Protein AF-A0A957ZC29-F1 (afdb_monomer_lite)

Foldseek 3Di:
DDPVVVVFWPWAAFLAKWKKFKKAFPPDPDAADEEPLSCQVWQEEEEPPDPNLVCCCVVCPVVPNHPPNSYHYDPDQVVVVVCRLVVVTGMYMDIDLVRVVSVVVDRMDIRYIDYDIDGDTDTHGPPVVVVSVVRNVVSVVCVVVCVSVVCCCVPRVDHSVRGDDRDDPDPDPPDDDDDDDDDDDDDPDDDWWWAKEWDDWPDQDCVVVPRGAEDEAFDKDKTKTKMAGQTQDWFAQLKWWFWDDKDPPDPFARFDIGGHHGTHHNGGMDMDMGIGTHHNDFDKMKTKIFMAGNVRDTHYDIDMHIHGHHDDPPPDPPPDPDWDWPDDDDDPPDDIDID

Radius of gyration: 32.3 Å; chains: 1; bounding box: 53×84×107 Å

Structure (mmCIF, N/CA/C/O backbone):
data_AF-A0A957ZC29-F1
#
_entry.id   AF-A0A957ZC29-F1
#
loop_
_atom_site.group_PDB
_atom_site.id
_atom_site.type_symbol
_atom_site.label_atom_id
_atom_site.label_alt_id
_atom_site.label_comp_id
_atom_site.label_asym_id
_atom_site.label_entity_id
_atom_site.label_seq_id
_atom_site.pdbx_PDB_ins_code
_atom_site.Cartn_x
_atom_site.Cartn_y
_atom_site.Cartn_z
_atom_site.occupancy
_atom_site.B_iso_or_equiv
_atom_site.auth_seq_id
_atom_site.auth_comp_id
_atom_site.auth_asym_id
_atom_site.auth_atom_id
_atom_site.pdbx_PDB_model_num
ATOM 1 N N . MET A 1 1 ? 6.001 2.861 -8.730 1.00 58.62 1 MET A N 1
ATOM 2 C CA . MET A 1 1 ? 5.965 4.290 -9.115 1.00 58.62 1 MET A CA 1
ATOM 3 C C . MET A 1 1 ? 7.272 4.616 -9.821 1.00 58.62 1 MET A C 1
ATOM 5 O O . MET A 1 1 ? 8.307 4.187 -9.325 1.00 58.62 1 MET A O 1
ATOM 9 N N . THR A 1 2 ? 7.238 5.285 -10.977 1.00 67.00 2 THR A N 1
ATOM 10 C CA . THR A 1 2 ? 8.442 5.713 -11.720 1.00 67.00 2 THR A CA 1
ATOM 11 C C . THR A 1 2 ? 8.250 7.145 -12.234 1.00 67.00 2 THR A C 1
ATOM 13 O O . THR A 1 2 ? 7.110 7.497 -12.557 1.00 67.00 2 THR A O 1
ATOM 16 N N . PRO A 1 3 ? 9.319 7.955 -12.385 1.00 68.31 3 PRO A N 1
ATOM 17 C CA . PRO A 1 3 ? 9.196 9.342 -12.851 1.00 68.31 3 PRO A CA 1
ATOM 18 C C . PRO A 1 3 ? 8.472 9.475 -14.201 1.00 68.31 3 PRO A C 1
ATOM 20 O O . PRO A 1 3 ? 7.624 10.347 -14.380 1.00 68.31 3 PRO A O 1
ATOM 23 N N . GLY A 1 4 ? 8.739 8.560 -15.141 1.00 73.94 4 GLY A N 1
ATOM 24 C CA . GLY A 1 4 ? 8.082 8.553 -16.453 1.00 73.94 4 GLY A CA 1
ATOM 25 C C . GLY A 1 4 ? 6.570 8.298 -16.390 1.00 73.94 4 GLY A C 1
ATOM 26 O O . GLY A 1 4 ? 5.822 8.825 -17.214 1.00 73.94 4 GLY A O 1
ATOM 27 N N . ARG A 1 5 ? 6.098 7.534 -15.394 1.00 78.12 5 ARG A N 1
ATOM 28 C CA . ARG A 1 5 ? 4.663 7.302 -15.171 1.00 78.12 5 ARG A CA 1
ATOM 29 C C . ARG A 1 5 ? 4.024 8.456 -14.392 1.00 78.12 5 ARG A C 1
ATOM 31 O O . ARG A 1 5 ? 2.925 8.864 -14.743 1.00 78.12 5 ARG A O 1
ATOM 38 N N . GLU A 1 6 ? 4.719 9.049 -13.421 1.00 75.94 6 GLU A N 1
ATOM 39 C CA . GLU A 1 6 ? 4.260 10.248 -12.682 1.00 75.94 6 GLU A CA 1
ATOM 40 C C . GLU A 1 6 ? 4.057 11.468 -13.603 1.00 75.94 6 GLU A C 1
ATOM 42 O O . GLU A 1 6 ? 3.199 12.330 -13.384 1.00 75.94 6 GLU A O 1
ATOM 47 N N . ALA A 1 7 ? 4.799 11.530 -14.710 1.00 81.75 7 ALA A N 1
ATOM 48 C CA . ALA A 1 7 ? 4.570 12.530 -15.746 1.00 81.75 7 ALA A CA 1
ATOM 49 C C . ALA A 1 7 ? 3.195 12.385 -16.433 1.00 81.75 7 ALA A C 1
ATOM 51 O O . ALA A 1 7 ? 2.668 13.385 -16.924 1.00 81.75 7 ALA A O 1
ATOM 52 N N . GLN A 1 8 ? 2.578 11.200 -16.416 1.00 85.75 8 GLN A N 1
ATOM 53 C CA . GLN A 1 8 ? 1.363 10.878 -17.178 1.00 85.75 8 GLN A CA 1
ATOM 54 C C . GLN A 1 8 ? 0.119 10.655 -16.307 1.00 85.75 8 GLN A C 1
ATOM 56 O O . GLN A 1 8 ? -0.990 10.946 -16.748 1.00 85.75 8 GLN A O 1
ATOM 61 N N . VAL A 1 9 ? 0.294 10.166 -15.081 1.00 90.94 9 VAL A N 1
ATOM 62 C CA . VAL A 1 9 ? -0.779 9.838 -14.131 1.00 90.94 9 VAL A CA 1
ATOM 63 C C . VAL A 1 9 ? -0.414 10.319 -12.731 1.00 90.94 9 VAL A C 1
ATOM 65 O O . VAL A 1 9 ? 0.768 10.469 -12.421 1.00 90.94 9 VAL A O 1
ATOM 68 N N . ASP A 1 10 ? -1.420 10.510 -11.879 1.00 82.88 10 ASP A N 1
ATOM 69 C CA . ASP A 1 10 ? -1.189 10.660 -10.442 1.00 82.88 10 ASP A CA 1
ATOM 70 C C . ASP A 1 10 ? -1.267 9.276 -9.772 1.00 82.88 10 ASP A C 1
ATOM 72 O O . ASP A 1 10 ? -1.844 8.333 -10.317 1.00 82.88 10 ASP A O 1
ATOM 76 N N . PHE A 1 11 ? -0.675 9.127 -8.588 1.00 85.50 11 PHE A N 1
ATOM 77 C CA . PHE A 1 11 ? -0.653 7.857 -7.854 1.00 85.50 11 PHE A CA 1
ATOM 78 C C . PHE A 1 11 ? -1.254 8.001 -6.460 1.00 85.50 11 PHE A C 1
ATOM 80 O O . PHE A 1 11 ? -1.107 9.037 -5.815 1.00 85.50 11 PHE A O 1
ATOM 87 N N . SER A 1 12 ? -1.899 6.948 -5.970 1.00 84.00 12 SER A N 1
ATOM 88 C CA . SER A 1 12 ? -2.274 6.831 -4.563 1.00 84.00 12 SER A CA 1
ATOM 89 C C . SER A 1 12 ? -1.044 6.795 -3.645 1.00 84.00 12 SER A C 1
ATOM 91 O O . SER A 1 12 ? 0.102 6.713 -4.092 1.00 84.00 12 SER A O 1
ATOM 93 N N . GLN A 1 13 ? -1.280 6.751 -2.337 1.00 72.19 13 GLN A N 1
ATOM 94 C CA . GLN A 1 13 ? -0.281 6.302 -1.381 1.00 72.19 13 GLN A CA 1
ATOM 95 C C . GLN A 1 13 ? 0.169 4.871 -1.697 1.00 72.19 13 GLN A C 1
ATOM 97 O O . GLN A 1 13 ? -0.536 4.095 -2.354 1.00 72.19 13 GLN A O 1
ATOM 102 N N . ILE A 1 14 ? 1.356 4.531 -1.210 1.00 74.31 14 ILE A N 1
ATOM 103 C CA . ILE A 1 14 ? 1.961 3.219 -1.410 1.00 74.31 14 ILE A CA 1
ATOM 104 C C . ILE A 1 14 ? 1.239 2.218 -0.514 1.00 74.31 14 ILE A C 1
ATOM 106 O O . ILE A 1 14 ? 1.184 2.421 0.695 1.00 74.31 14 ILE A O 1
ATOM 110 N N . TYR A 1 15 ? 0.708 1.148 -1.100 1.00 73.12 15 TYR A N 1
ATOM 111 C CA . TYR A 1 15 ? 0.014 0.093 -0.350 1.00 73.12 15 TYR A CA 1
ATOM 112 C C . TYR A 1 15 ? 0.830 -1.199 -0.240 1.00 73.12 15 TYR A C 1
ATOM 114 O O . TYR A 1 15 ? 0.484 -2.078 0.542 1.00 73.12 15 TYR A O 1
ATOM 122 N N . TYR A 1 16 ? 1.899 -1.334 -1.031 1.00 75.25 16 TYR A N 1
ATOM 123 C CA . TYR A 1 16 ? 2.769 -2.505 -1.014 1.00 75.25 16 TYR A CA 1
ATOM 124 C C . TYR A 1 16 ? 4.170 -2.155 -1.525 1.00 75.25 16 TYR A C 1
ATOM 126 O O . TYR A 1 16 ? 4.340 -1.284 -2.387 1.00 75.25 16 TYR A O 1
ATOM 134 N N . VAL A 1 17 ? 5.187 -2.825 -0.987 1.00 72.81 17 VAL A N 1
ATOM 135 C CA . VAL A 1 17 ? 6.577 -2.675 -1.417 1.00 72.81 17 VAL A CA 1
ATOM 136 C C . VAL A 1 17 ? 7.131 -4.051 -1.762 1.00 72.81 17 VAL A C 1
ATOM 138 O O . VAL A 1 17 ? 7.097 -4.943 -0.924 1.00 72.81 17 VAL A O 1
ATOM 141 N N . SER A 1 18 ? 7.650 -4.195 -2.980 1.00 75.31 18 SER A N 1
ATOM 142 C CA . SER A 1 18 ? 8.354 -5.395 -3.456 1.00 75.31 18 SER A CA 1
ATOM 143 C C . SER A 1 18 ? 9.807 -5.051 -3.776 1.00 75.31 18 SER A C 1
ATOM 145 O O . SER A 1 18 ? 10.212 -3.886 -3.735 1.00 75.31 18 SER A O 1
ATOM 147 N N . GLU A 1 19 ? 10.584 -6.050 -4.160 1.00 81.06 19 GLU A N 1
ATOM 148 C CA . GLU A 1 19 ? 11.945 -5.917 -4.669 1.00 81.06 19 GLU A CA 1
ATOM 149 C C . GLU A 1 19 ? 12.109 -6.756 -5.941 1.00 81.06 19 GLU A C 1
ATOM 151 O O . GLU A 1 19 ? 11.302 -7.641 -6.235 1.00 81.06 19 GLU A O 1
ATOM 156 N N . GLY A 1 20 ? 13.130 -6.440 -6.738 1.00 86.50 20 GLY A N 1
ATOM 157 C CA . GLY A 1 20 ? 13.507 -7.248 -7.889 1.00 86.50 20 GLY A CA 1
ATOM 158 C C . GLY A 1 20 ? 14.324 -8.469 -7.508 1.00 86.50 20 GLY A C 1
ATOM 159 O O . GLY A 1 20 ? 15.033 -8.484 -6.501 1.00 86.50 20 GLY A O 1
ATOM 160 N N . ALA A 1 21 ? 14.216 -9.474 -8.363 1.00 92.00 21 ALA A N 1
ATOM 161 C CA . ALA A 1 21 ? 14.875 -10.758 -8.275 1.00 92.00 21 ALA A CA 1
ATOM 162 C C . ALA A 1 21 ? 15.462 -11.165 -9.629 1.00 92.00 21 ALA A C 1
ATOM 164 O O . ALA A 1 21 ? 14.977 -10.765 -10.692 1.00 92.00 21 ALA A O 1
ATOM 165 N N . VAL A 1 22 ? 16.513 -11.980 -9.575 1.00 96.31 22 VAL A N 1
ATOM 166 C CA . VAL A 1 22 ? 17.111 -12.630 -10.740 1.00 96.31 22 VAL A CA 1
ATOM 167 C C . VAL A 1 22 ? 17.069 -14.136 -10.556 1.00 96.31 22 VAL A C 1
ATOM 169 O O . VAL A 1 22 ? 17.548 -14.666 -9.551 1.00 96.31 22 VAL A O 1
ATOM 172 N N . LEU A 1 23 ? 16.533 -14.823 -11.558 1.00 97.94 23 LEU A N 1
ATOM 173 C CA . LEU A 1 23 ? 16.576 -16.274 -11.674 1.00 97.94 23 LEU A CA 1
ATOM 174 C C . LEU A 1 23 ? 17.675 -16.707 -12.638 1.00 97.94 23 LEU A C 1
ATOM 176 O O . LEU A 1 23 ? 17.844 -16.097 -13.690 1.00 97.94 23 LEU A O 1
ATOM 180 N N . ALA A 1 24 ? 18.333 -17.817 -12.316 1.00 98.25 24 ALA A N 1
ATOM 181 C CA . ALA A 1 24 ? 19.169 -18.582 -13.235 1.00 98.25 24 ALA A CA 1
ATOM 182 C C . ALA A 1 24 ? 18.664 -20.030 -13.335 1.00 98.25 24 ALA A C 1
ATOM 184 O O . ALA A 1 24 ? 17.914 -20.504 -12.475 1.00 98.25 24 ALA A O 1
ATOM 185 N N . ALA A 1 25 ? 19.083 -20.765 -14.367 1.00 97.94 25 ALA A N 1
ATOM 186 C CA . ALA A 1 25 ? 18.803 -22.196 -14.456 1.00 97.94 25 ALA A CA 1
ATOM 187 C C . ALA A 1 25 ? 19.397 -22.945 -13.246 1.00 97.94 25 ALA A C 1
ATOM 189 O O . ALA A 1 25 ? 20.499 -22.631 -12.778 1.00 97.94 25 ALA A O 1
ATOM 190 N N . ALA A 1 26 ? 18.671 -23.943 -12.735 1.00 95.25 26 ALA A N 1
ATOM 191 C CA . ALA A 1 26 ? 19.149 -24.755 -11.620 1.00 95.25 26 ALA A CA 1
ATOM 192 C C . ALA A 1 26 ? 20.443 -25.493 -12.008 1.00 95.25 26 ALA A C 1
ATOM 194 O O . ALA A 1 26 ? 20.517 -26.111 -13.068 1.00 95.25 26 ALA A O 1
ATOM 195 N N . GLY A 1 27 ? 21.464 -25.423 -11.148 1.00 91.19 27 GLY A N 1
ATOM 196 C CA . GLY A 1 27 ? 22.783 -26.008 -11.417 1.00 91.19 27 GLY A CA 1
ATOM 197 C C . GLY A 1 27 ? 23.676 -25.187 -12.356 1.00 91.19 27 GLY A C 1
ATOM 198 O O . GLY A 1 27 ? 24.729 -25.676 -12.758 1.00 91.19 27 GLY A O 1
ATOM 199 N N . SER A 1 28 ? 23.286 -23.957 -12.712 1.00 94.31 28 SER A N 1
ATOM 200 C CA . SER A 1 28 ? 24.185 -23.026 -13.401 1.00 94.31 28 SER A CA 1
ATOM 201 C C . SER A 1 28 ? 25.339 -22.580 -12.491 1.00 94.31 28 SER A C 1
ATOM 203 O O . SER A 1 28 ? 25.209 -22.539 -11.270 1.00 94.31 28 SER A O 1
ATOM 205 N N . ASN A 1 29 ? 26.471 -22.211 -13.098 1.00 93.12 29 ASN A N 1
ATOM 206 C CA . ASN A 1 29 ? 27.640 -21.670 -12.390 1.00 93.12 29 ASN A CA 1
ATOM 207 C C . ASN A 1 29 ? 27.580 -20.139 -12.232 1.00 93.12 29 ASN A C 1
ATOM 209 O O . ASN A 1 29 ? 28.611 -19.503 -12.010 1.00 93.12 29 ASN A O 1
ATOM 213 N N . ILE A 1 30 ? 26.403 -19.533 -12.416 1.00 93.50 30 ILE A N 1
ATOM 214 C CA . ILE A 1 30 ? 26.253 -18.082 -12.324 1.00 93.50 30 ILE A CA 1
ATOM 215 C C . ILE A 1 30 ? 26.303 -17.686 -10.848 1.00 93.50 30 ILE A C 1
ATOM 217 O O . ILE A 1 30 ? 25.544 -18.201 -10.027 1.00 93.50 30 ILE A O 1
ATOM 221 N N . GLY A 1 31 ? 27.247 -16.804 -10.519 1.00 81.81 31 GLY A N 1
ATOM 222 C CA . GLY A 1 31 ? 27.435 -16.287 -9.168 1.00 81.81 31 GLY A CA 1
ATOM 223 C C . GLY A 1 31 ? 26.297 -15.363 -8.715 1.00 81.81 31 GLY A C 1
ATOM 224 O O . GLY A 1 31 ? 25.416 -15.024 -9.506 1.00 81.81 31 GLY A O 1
ATOM 225 N N . PRO A 1 32 ? 26.315 -14.937 -7.442 1.00 87.19 32 PRO A N 1
ATOM 226 C CA . PRO A 1 32 ? 25.297 -14.044 -6.914 1.00 87.19 32 PRO A CA 1
ATOM 227 C C . PRO A 1 32 ? 25.298 -12.695 -7.648 1.00 87.19 32 PRO A C 1
ATOM 229 O O . PRO A 1 32 ? 26.350 -12.092 -7.856 1.00 87.19 32 PRO A O 1
ATOM 232 N N . ILE A 1 33 ? 24.108 -12.223 -8.004 1.00 87.88 33 ILE A N 1
ATOM 233 C CA . ILE A 1 33 ? 23.845 -10.933 -8.641 1.00 87.88 33 ILE A CA 1
ATOM 234 C C . ILE A 1 33 ? 23.462 -9.935 -7.546 1.00 87.88 33 ILE A C 1
ATOM 236 O O . ILE A 1 33 ? 22.425 -10.092 -6.896 1.00 87.88 33 ILE A O 1
ATOM 240 N N . GLY A 1 34 ? 24.305 -8.924 -7.323 1.00 78.31 34 GLY A N 1
ATOM 241 C CA . GLY A 1 34 ? 24.107 -7.913 -6.279 1.00 78.31 34 GLY A CA 1
ATOM 242 C C . GLY A 1 34 ? 23.497 -6.610 -6.799 1.00 78.31 34 GLY A C 1
ATOM 243 O O . GLY A 1 34 ? 22.844 -5.887 -6.047 1.00 78.31 34 GLY A O 1
ATOM 244 N N . ALA A 1 35 ? 23.684 -6.312 -8.083 1.00 80.00 35 ALA A N 1
ATOM 245 C CA . ALA A 1 35 ? 23.165 -5.122 -8.740 1.00 80.00 35 ALA A CA 1
ATOM 246 C C . ALA A 1 35 ? 22.666 -5.430 -10.156 1.00 80.00 35 ALA A C 1
ATOM 248 O O . ALA A 1 35 ? 23.083 -6.395 -10.793 1.00 80.00 35 ALA A O 1
ATOM 249 N N . LEU A 1 36 ? 21.800 -4.558 -10.685 1.00 79.12 36 LEU A N 1
ATOM 250 C CA . LEU A 1 36 ? 21.277 -4.707 -12.046 1.00 79.12 36 LEU A CA 1
ATOM 251 C C . LEU A 1 36 ? 22.400 -4.668 -13.098 1.00 79.12 36 LEU A C 1
ATOM 253 O O . LEU A 1 36 ? 22.302 -5.349 -14.105 1.00 79.12 36 LEU A O 1
ATOM 257 N N . SER A 1 37 ? 23.493 -3.941 -12.854 1.00 85.19 37 SER A N 1
ATOM 258 C CA . SER A 1 37 ? 24.666 -3.918 -13.739 1.00 85.19 37 SER A CA 1
ATOM 259 C C . SER A 1 37 ? 25.346 -5.277 -13.900 1.00 85.19 37 SER A C 1
ATOM 261 O O . SER A 1 37 ? 25.934 -5.537 -14.946 1.00 85.19 37 SER A O 1
ATOM 263 N N . ASP A 1 38 ? 25.255 -6.157 -12.901 1.00 88.88 38 ASP A N 1
ATOM 264 C CA . ASP A 1 38 ? 25.956 -7.447 -12.917 1.00 88.88 38 ASP A CA 1
ATOM 265 C C . ASP A 1 38 ? 25.344 -8.409 -13.949 1.00 88.88 38 ASP A C 1
ATOM 267 O O . ASP A 1 38 ? 25.983 -9.375 -14.365 1.00 88.88 38 ASP A O 1
ATOM 271 N N . VAL A 1 39 ? 24.118 -8.129 -14.413 1.00 94.06 39 VAL A N 1
ATOM 272 C CA . VAL A 1 39 ? 23.437 -8.926 -15.442 1.00 94.06 39 VAL A CA 1
ATOM 273 C C . VAL A 1 39 ? 23.916 -8.598 -16.862 1.00 94.06 39 VAL A C 1
ATOM 275 O O . VAL A 1 39 ? 23.614 -9.342 -17.790 1.00 94.06 39 VAL A O 1
ATOM 278 N N . ALA A 1 40 ? 24.678 -7.511 -17.049 1.00 93.69 40 ALA A N 1
ATOM 279 C CA . ALA A 1 40 ? 25.068 -6.987 -18.362 1.00 93.69 40 ALA A CA 1
ATOM 280 C C . ALA A 1 40 ? 25.886 -7.967 -19.222 1.00 93.69 40 ALA A C 1
ATOM 282 O O . ALA A 1 40 ? 25.855 -7.894 -20.450 1.00 93.69 40 ALA A O 1
ATOM 283 N N . ALA A 1 41 ? 26.590 -8.904 -18.581 1.00 93.31 41 ALA A N 1
ATOM 284 C CA . ALA A 1 41 ? 27.424 -9.904 -19.244 1.00 93.31 41 ALA A CA 1
ATOM 285 C C . ALA A 1 41 ? 26.652 -11.138 -19.757 1.00 93.31 41 ALA A C 1
ATOM 287 O O . ALA A 1 41 ? 27.261 -12.033 -20.342 1.00 93.31 41 ALA A O 1
ATOM 288 N N . TYR A 1 42 ? 25.341 -11.215 -19.522 1.00 97.88 42 TYR A N 1
ATOM 289 C CA . TYR A 1 42 ? 24.527 -12.409 -19.755 1.00 97.88 42 TYR A CA 1
ATOM 290 C C . TYR A 1 42 ? 23.427 -12.166 -20.790 1.00 97.88 42 TYR A C 1
ATOM 292 O O . TYR A 1 42 ? 23.068 -11.024 -21.067 1.00 97.88 42 TYR A O 1
ATOM 300 N N . ARG A 1 43 ? 22.836 -13.246 -21.321 1.00 98.44 43 ARG A N 1
ATOM 301 C CA . ARG A 1 43 ? 21.569 -13.175 -22.063 1.00 98.44 43 ARG A CA 1
ATOM 302 C C . ARG A 1 43 ? 20.427 -13.072 -21.060 1.00 98.44 43 ARG A C 1
ATOM 304 O O . ARG A 1 43 ? 20.143 -14.031 -20.340 1.00 98.44 43 ARG A O 1
ATOM 311 N N . VAL A 1 44 ? 19.789 -11.914 -20.995 1.00 98.38 44 VAL A N 1
ATOM 312 C CA . VAL A 1 44 ? 18.809 -11.577 -19.965 1.00 98.38 44 VAL A CA 1
ATOM 313 C C . VAL A 1 44 ? 17.419 -11.528 -20.568 1.00 98.38 44 VAL A C 1
ATOM 315 O O . VAL A 1 44 ? 17.162 -10.780 -21.506 1.00 98.38 44 VAL A O 1
ATOM 318 N N . ALA A 1 45 ? 16.512 -12.308 -19.997 1.00 98.44 45 ALA A N 1
ATOM 319 C CA . ALA A 1 45 ? 15.099 -12.262 -20.303 1.00 98.44 45 ALA A CA 1
ATOM 320 C C . ALA A 1 45 ? 14.331 -11.386 -19.313 1.00 98.44 45 ALA A C 1
ATOM 322 O O . ALA A 1 45 ? 14.586 -11.389 -18.106 1.00 98.44 45 ALA A O 1
ATOM 323 N N . VAL A 1 46 ? 13.339 -10.671 -19.829 1.00 97.38 46 VAL A N 1
ATOM 324 C CA . VAL A 1 46 ? 12.470 -9.800 -19.044 1.00 97.38 46 VAL A CA 1
ATOM 325 C C . VAL A 1 46 ? 11.077 -9.737 -19.666 1.00 97.38 46 VAL A C 1
ATOM 327 O O . VAL A 1 46 ? 10.917 -9.870 -20.879 1.00 97.38 46 VAL A O 1
ATOM 330 N N . GLN A 1 47 ? 10.046 -9.527 -18.848 1.00 96.00 47 GLN A N 1
ATOM 331 C CA . GLN A 1 47 ? 8.710 -9.262 -19.376 1.00 96.00 47 GLN A CA 1
ATOM 332 C C . GLN A 1 47 ? 8.661 -7.858 -19.992 1.00 96.00 47 GLN A C 1
ATOM 334 O O . GLN A 1 47 ? 9.100 -6.884 -19.372 1.00 96.00 47 GLN A O 1
ATOM 339 N N . GLN A 1 48 ? 8.121 -7.736 -21.201 1.00 91.31 48 GLN A N 1
ATOM 340 C CA . GLN A 1 48 ? 7.940 -6.446 -21.861 1.00 91.31 48 GLN A CA 1
ATOM 341 C C . GLN A 1 48 ? 6.989 -5.534 -21.072 1.00 91.31 48 GLN A C 1
ATOM 343 O O . GLN A 1 48 ? 6.157 -6.002 -20.296 1.00 91.31 48 GLN A O 1
ATOM 348 N N . SER A 1 49 ? 7.115 -4.217 -21.260 1.00 87.00 49 SER A N 1
ATOM 349 C CA . SER A 1 49 ? 6.319 -3.199 -20.545 1.00 87.00 49 SER A CA 1
ATOM 350 C C . SER A 1 49 ? 6.439 -3.240 -19.009 1.00 87.00 49 SER A C 1
ATOM 352 O O . SER A 1 49 ? 5.680 -2.576 -18.293 1.00 87.00 49 SER A O 1
ATOM 354 N N . SER A 1 50 ? 7.414 -3.984 -18.483 1.00 88.19 50 SER A N 1
ATOM 355 C CA . SER A 1 50 ? 7.799 -3.952 -17.076 1.00 88.19 50 SER A CA 1
ATOM 356 C C . SER A 1 50 ? 8.823 -2.847 -16.822 1.00 88.19 50 SER A C 1
ATOM 358 O O . SER A 1 50 ? 9.558 -2.437 -17.719 1.00 88.19 50 SER A O 1
ATOM 360 N N . ILE A 1 51 ? 8.938 -2.410 -15.565 1.00 86.56 51 ILE A N 1
ATOM 361 C CA . ILE A 1 51 ? 9.987 -1.452 -15.189 1.00 86.56 51 ILE A CA 1
ATOM 362 C C . ILE A 1 51 ? 11.395 -2.033 -15.387 1.00 86.56 51 ILE A C 1
ATOM 364 O O . ILE A 1 51 ? 12.354 -1.283 -15.516 1.00 86.56 51 ILE A O 1
ATOM 368 N N . TYR A 1 52 ? 11.533 -3.361 -15.379 1.00 91.06 52 TYR A N 1
ATOM 369 C CA . TYR A 1 52 ? 12.810 -4.031 -15.583 1.00 91.06 52 TYR A CA 1
ATOM 370 C C . TYR A 1 52 ? 13.239 -3.952 -17.043 1.00 91.06 52 TYR A C 1
ATOM 372 O O . TYR A 1 52 ? 14.416 -3.735 -17.301 1.00 91.06 52 TYR A O 1
ATOM 380 N N . ALA A 1 53 ? 12.296 -4.078 -17.984 1.00 91.81 53 ALA A N 1
ATOM 381 C CA . ALA A 1 53 ? 12.579 -3.911 -19.404 1.00 91.81 53 ALA A CA 1
ATOM 382 C C . ALA A 1 53 ? 13.060 -2.487 -19.694 1.00 91.81 53 ALA A C 1
ATOM 384 O O . ALA A 1 53 ? 14.127 -2.327 -20.280 1.00 91.81 53 ALA A O 1
ATOM 385 N N . ASP A 1 54 ? 12.336 -1.478 -19.192 1.00 89.44 54 ASP A N 1
ATOM 386 C CA . ASP A 1 54 ? 12.724 -0.069 -19.329 1.00 89.44 54 ASP A CA 1
ATOM 387 C C . ASP A 1 54 ? 14.125 0.171 -18.740 1.00 89.44 54 ASP A C 1
ATOM 389 O O . ASP A 1 54 ? 14.989 0.747 -19.391 1.00 89.44 54 ASP A O 1
ATOM 393 N N . ARG A 1 55 ? 14.403 -0.339 -17.532 1.00 88.31 55 ARG A N 1
ATOM 394 C CA . ARG A 1 55 ? 15.705 -0.138 -16.875 1.00 88.31 55 ARG A CA 1
ATOM 395 C C . ARG A 1 55 ? 16.855 -0.889 -17.535 1.00 88.31 55 ARG A C 1
ATOM 397 O O . ARG A 1 55 ? 17.928 -0.318 -17.671 1.00 88.31 55 ARG A O 1
ATOM 404 N N . LEU A 1 56 ? 16.671 -2.143 -17.948 1.00 92.81 56 LEU A N 1
ATOM 405 C CA . LEU A 1 56 ? 17.703 -2.883 -18.686 1.00 92.81 56 LEU A CA 1
ATOM 406 C C . LEU A 1 56 ? 18.009 -2.187 -20.020 1.00 92.81 56 LEU A C 1
ATOM 408 O O . LEU A 1 56 ? 19.174 -2.061 -20.398 1.00 92.81 56 LEU A O 1
ATOM 412 N N . GLN A 1 57 ? 16.976 -1.680 -20.693 1.00 93.38 57 GLN A N 1
ATOM 413 C CA . GLN A 1 57 ? 17.123 -0.929 -21.931 1.00 93.38 57 GLN A CA 1
ATOM 414 C C . GLN A 1 57 ? 17.859 0.400 -21.711 1.00 93.38 57 GLN A C 1
ATOM 416 O O . GLN A 1 57 ? 18.844 0.664 -22.398 1.00 93.38 57 GLN A O 1
ATOM 421 N N . ASP A 1 58 ? 17.417 1.221 -20.761 1.00 86.88 58 ASP A N 1
ATOM 422 C CA . ASP A 1 58 ? 17.939 2.575 -20.553 1.00 86.88 58 ASP A CA 1
ATOM 423 C C . ASP A 1 58 ? 19.299 2.582 -19.845 1.00 86.88 58 ASP A C 1
ATOM 425 O O . ASP A 1 58 ? 20.181 3.360 -20.205 1.00 86.88 58 ASP A O 1
ATOM 429 N N . GLU A 1 59 ? 19.490 1.726 -18.838 1.00 87.69 59 GLU A N 1
ATOM 430 C CA . GLU A 1 59 ? 20.691 1.740 -17.995 1.00 87.69 59 GLU A CA 1
ATOM 431 C C . GLU A 1 59 ? 21.811 0.864 -18.550 1.00 87.69 59 GLU A C 1
ATOM 433 O O . GLU A 1 59 ? 22.973 1.179 -18.291 1.00 87.69 59 GLU A O 1
ATOM 438 N N . LEU A 1 60 ? 21.500 -0.208 -19.295 1.00 92.88 60 LEU A N 1
ATOM 439 C CA . LEU A 1 60 ? 22.514 -1.149 -19.788 1.00 92.88 60 LEU A CA 1
ATOM 440 C C . LEU A 1 60 ? 22.668 -1.128 -21.308 1.00 92.88 60 LEU A C 1
ATOM 442 O O . LEU A 1 60 ? 23.789 -1.012 -21.797 1.00 92.88 60 LEU A O 1
ATOM 446 N N . VAL A 1 61 ? 21.577 -1.226 -22.069 1.00 96.12 61 VAL A N 1
ATOM 447 C CA . VAL A 1 61 ? 21.673 -1.284 -23.538 1.00 96.12 61 VAL A CA 1
ATOM 448 C C . VAL A 1 61 ? 22.002 0.089 -24.127 1.00 96.12 61 VAL A C 1
ATOM 450 O O . VAL A 1 61 ? 22.967 0.230 -24.875 1.00 96.12 61 VAL A O 1
ATOM 453 N N . ALA A 1 62 ? 21.251 1.132 -23.764 1.00 93.06 62 ALA A N 1
ATOM 454 C CA . ALA A 1 62 ? 21.434 2.483 -24.301 1.00 93.06 62 ALA A CA 1
ATOM 455 C C . ALA A 1 62 ? 22.771 3.123 -23.884 1.00 93.06 62 ALA A C 1
ATOM 457 O O . ALA A 1 62 ? 23.309 3.962 -24.608 1.00 93.06 62 ALA A O 1
ATOM 458 N N . THR A 1 63 ? 23.328 2.711 -22.743 1.00 93.00 63 THR A N 1
ATOM 459 C CA . THR A 1 63 ? 24.651 3.140 -22.259 1.00 93.00 63 THR A CA 1
ATOM 460 C C . THR A 1 63 ? 25.803 2.317 -22.844 1.00 93.00 63 THR A C 1
ATOM 462 O O . THR A 1 63 ? 26.964 2.665 -22.633 1.00 93.00 63 THR A O 1
ATOM 465 N N . GLY A 1 64 ? 25.504 1.241 -23.583 1.00 93.81 64 GLY A N 1
ATOM 466 C CA . GLY A 1 64 ? 26.491 0.347 -24.188 1.00 93.81 64 GLY A CA 1
ATOM 467 C C . GLY A 1 64 ? 27.146 -0.642 -23.218 1.00 93.81 64 GLY A C 1
ATOM 468 O O . GLY A 1 64 ? 28.143 -1.264 -23.577 1.00 93.81 64 GLY A O 1
ATOM 469 N N . LEU A 1 65 ? 26.617 -0.796 -22.000 1.00 92.75 65 LEU A N 1
ATOM 470 C CA . LEU A 1 65 ? 27.087 -1.792 -21.031 1.00 92.75 65 LEU A CA 1
ATOM 471 C C . LEU A 1 65 ? 26.621 -3.217 -21.377 1.00 92.75 65 LEU A C 1
ATOM 473 O O . LEU A 1 65 ? 27.292 -4.175 -21.005 1.00 92.75 65 LEU A O 1
ATOM 477 N N . MET A 1 66 ? 25.498 -3.357 -22.086 1.00 96.56 66 MET A N 1
ATOM 478 C CA . MET A 1 66 ? 24.946 -4.623 -22.574 1.00 96.56 66 MET A CA 1
ATOM 479 C C . MET A 1 66 ? 24.692 -4.533 -24.086 1.00 96.56 66 MET A C 1
ATOM 481 O O . MET A 1 66 ? 24.151 -3.542 -24.571 1.00 96.56 66 MET A O 1
ATOM 485 N N . ASP A 1 67 ? 25.044 -5.582 -24.834 1.00 96.69 67 ASP A N 1
ATOM 486 C CA . ASP A 1 67 ? 24.647 -5.705 -26.242 1.00 96.69 67 ASP A CA 1
ATOM 487 C C . ASP A 1 67 ? 23.119 -5.850 -26.339 1.00 96.69 67 ASP A C 1
ATOM 489 O O . ASP A 1 67 ? 22.526 -6.669 -25.636 1.00 96.69 67 ASP A O 1
ATOM 493 N N . ALA A 1 68 ? 22.469 -5.095 -27.228 1.00 95.31 68 ALA A N 1
ATOM 494 C CA . ALA A 1 68 ? 21.027 -5.202 -27.452 1.00 95.31 68 ALA A CA 1
ATOM 495 C C . ALA A 1 68 ? 20.590 -6.633 -27.826 1.00 95.31 68 ALA A C 1
ATOM 497 O O . ALA A 1 68 ? 19.481 -7.038 -27.491 1.00 95.31 68 ALA A O 1
ATOM 498 N N . ALA A 1 69 ? 21.464 -7.421 -28.466 1.00 97.06 69 ALA A N 1
ATOM 499 C CA . ALA A 1 69 ? 21.211 -8.826 -28.788 1.00 97.06 69 ALA A CA 1
ATOM 500 C C . ALA A 1 69 ? 21.133 -9.743 -27.551 1.00 97.06 69 ALA A C 1
ATOM 502 O O . ALA A 1 69 ? 20.662 -10.876 -27.659 1.00 97.06 69 ALA A O 1
ATOM 503 N N . ASN A 1 70 ? 21.585 -9.269 -26.386 1.00 97.81 70 ASN A N 1
ATOM 504 C CA . ASN A 1 70 ? 21.530 -10.000 -25.125 1.00 97.81 70 ASN A CA 1
ATOM 505 C C . ASN A 1 70 ? 20.275 -9.690 -24.297 1.00 97.81 70 ASN A C 1
ATOM 507 O O . ASN A 1 70 ? 20.053 -10.371 -23.297 1.00 97.81 70 ASN A O 1
ATOM 511 N N . LEU A 1 71 ? 19.445 -8.717 -24.692 1.00 97.81 71 LEU A N 1
ATOM 512 C CA . LEU A 1 71 ? 18.183 -8.413 -24.019 1.00 97.81 71 LEU A CA 1
ATOM 513 C C . LEU A 1 71 ? 17.007 -9.066 -24.755 1.00 97.81 71 LEU A C 1
ATOM 515 O O . LEU A 1 71 ? 16.678 -8.707 -25.883 1.00 97.81 71 LEU A O 1
ATOM 519 N N . PHE A 1 72 ? 16.342 -10.006 -24.089 1.00 98.31 72 PHE A N 1
ATOM 520 C CA . PHE A 1 72 ? 15.202 -10.747 -24.620 1.00 98.31 72 PHE A CA 1
ATOM 521 C C . PHE A 1 72 ? 13.923 -10.315 -23.906 1.00 98.31 72 PHE A C 1
ATOM 523 O O . PHE A 1 72 ? 13.794 -10.459 -22.689 1.00 98.31 72 PHE A O 1
ATOM 530 N N . THR A 1 73 ? 12.950 -9.810 -24.656 1.00 97.44 73 THR A N 1
ATOM 531 C CA . THR A 1 73 ? 11.644 -9.433 -24.113 1.00 97.44 73 THR A CA 1
ATOM 532 C C . THR A 1 73 ? 10.599 -10.502 -24.405 1.00 97.44 73 THR A C 1
ATOM 534 O O . THR A 1 73 ? 10.582 -11.111 -25.474 1.00 97.44 73 THR A O 1
ATOM 537 N N . TYR A 1 74 ? 9.719 -10.738 -23.436 1.00 97.00 74 TYR A N 1
ATOM 538 C CA . TYR A 1 74 ? 8.636 -11.715 -23.535 1.00 97.00 74 TYR A CA 1
ATOM 539 C C . TYR A 1 74 ? 7.306 -11.079 -23.135 1.00 97.00 74 TYR A C 1
ATOM 541 O O . TYR A 1 74 ? 7.272 -10.224 -22.251 1.00 97.00 74 TYR A O 1
ATOM 549 N N . ASP A 1 75 ? 6.204 -11.536 -23.733 1.00 93.25 75 ASP A N 1
ATOM 550 C CA . ASP A 1 75 ? 4.854 -11.111 -23.332 1.00 93.25 75 ASP A CA 1
ATOM 551 C C . ASP A 1 75 ? 4.530 -11.542 -21.889 1.00 93.25 75 ASP A C 1
ATOM 553 O O . ASP A 1 75 ? 3.961 -10.776 -21.113 1.00 93.25 75 ASP A O 1
ATOM 557 N N . GLU A 1 76 ? 4.957 -12.754 -21.517 1.00 90.19 76 GLU A N 1
ATOM 558 C CA . GLU A 1 76 ? 4.632 -13.418 -20.251 1.00 90.19 76 GLU A CA 1
ATOM 559 C C . GLU A 1 76 ? 5.890 -13.951 -19.556 1.00 90.19 76 GLU A C 1
ATOM 561 O O . GLU A 1 76 ? 6.771 -14.543 -20.192 1.00 90.19 76 GLU A O 1
ATOM 566 N N . ALA A 1 77 ? 5.951 -13.821 -18.227 1.00 92.69 77 ALA A N 1
ATOM 567 C CA . ALA A 1 77 ? 7.084 -14.298 -17.427 1.00 92.69 77 ALA A CA 1
ATOM 568 C C . ALA A 1 77 ? 7.300 -15.822 -17.543 1.00 92.69 77 ALA A C 1
ATOM 570 O O . ALA A 1 77 ? 8.440 -16.287 -17.575 1.00 92.69 77 ALA A O 1
ATOM 571 N N . ASP A 1 78 ? 6.224 -16.603 -17.701 1.00 94.94 78 ASP A N 1
ATOM 572 C CA . ASP A 1 78 ? 6.295 -18.057 -17.914 1.00 94.94 78 ASP A CA 1
ATOM 573 C C . ASP A 1 78 ? 7.108 -18.429 -19.165 1.00 94.94 78 ASP A C 1
ATOM 575 O O . ASP A 1 78 ? 7.786 -19.460 -19.200 1.00 94.94 78 ASP A O 1
ATOM 579 N N . HIS A 1 79 ? 7.051 -17.599 -20.212 1.00 97.62 79 HIS A N 1
ATOM 580 C CA . HIS A 1 79 ? 7.790 -17.831 -21.452 1.00 97.62 79 HIS A CA 1
ATOM 581 C C . HIS A 1 79 ? 9.283 -17.576 -21.254 1.00 97.62 79 HIS A C 1
ATOM 583 O O . HIS A 1 79 ? 10.097 -18.414 -21.645 1.00 97.62 79 HIS A O 1
ATOM 589 N N . ALA A 1 80 ? 9.627 -16.492 -20.558 1.00 98.00 80 ALA A N 1
ATOM 590 C CA . ALA A 1 80 ? 11.001 -16.184 -20.175 1.00 98.00 80 ALA A CA 1
ATOM 591 C C . ALA A 1 80 ? 11.617 -17.309 -19.321 1.00 98.00 80 ALA A C 1
ATOM 593 O O . ALA A 1 80 ? 12.714 -17.790 -19.605 1.00 98.00 80 ALA A O 1
ATOM 594 N N . VAL A 1 81 ? 10.887 -17.804 -18.315 1.00 98.12 81 VAL A N 1
ATOM 595 C CA . VAL A 1 81 ? 11.361 -18.883 -17.430 1.00 98.12 81 VAL A CA 1
ATOM 596 C C . VAL A 1 81 ? 11.491 -20.219 -18.165 1.00 98.12 81 VAL A C 1
ATOM 598 O O . VAL A 1 81 ? 12.414 -20.992 -17.897 1.00 98.12 81 VAL A O 1
ATOM 601 N N . ARG A 1 82 ? 10.605 -20.512 -19.122 1.00 97.44 82 ARG A N 1
ATOM 602 C CA . ARG A 1 82 ? 10.732 -21.700 -19.979 1.00 97.44 82 ARG A CA 1
ATOM 603 C C . ARG A 1 82 ? 12.014 -21.655 -20.812 1.00 97.44 82 ARG A C 1
ATOM 605 O O . ARG A 1 82 ? 12.694 -22.673 -20.938 1.00 97.44 82 ARG A O 1
ATOM 612 N N . ASP A 1 83 ? 12.344 -20.493 -21.360 1.00 98.31 83 ASP A N 1
ATOM 613 C CA . ASP A 1 83 ? 13.551 -20.278 -22.156 1.00 98.31 83 ASP A CA 1
ATOM 614 C C . ASP A 1 83 ? 14.822 -20.335 -21.307 1.00 98.31 83 ASP A C 1
ATOM 616 O O . ASP A 1 83 ? 15.820 -20.911 -21.747 1.00 98.31 83 ASP A O 1
ATOM 620 N N . LEU A 1 84 ? 14.751 -19.846 -20.068 1.00 98.50 84 LEU A N 1
ATOM 621 C CA . LEU A 1 84 ? 15.811 -19.985 -19.072 1.00 98.50 84 LEU A CA 1
ATOM 622 C C . LEU A 1 84 ? 16.105 -21.459 -18.772 1.00 98.50 84 LEU A C 1
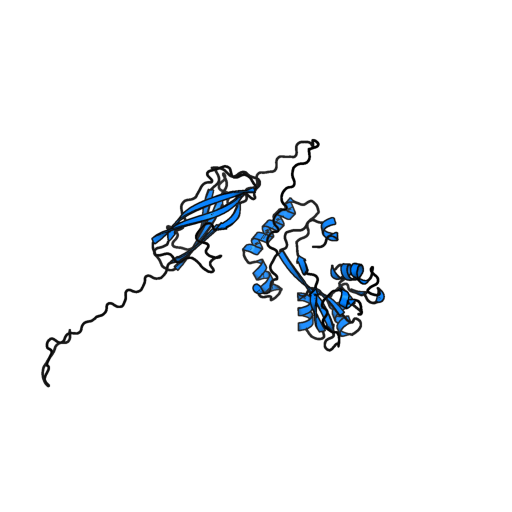ATOM 624 O O . LEU A 1 84 ? 17.249 -21.898 -18.858 1.00 98.50 84 LEU A O 1
ATOM 628 N N . LYS A 1 85 ? 15.066 -22.260 -18.499 1.00 97.56 85 LYS A N 1
ATOM 629 C CA . LYS A 1 85 ? 15.199 -23.713 -18.269 1.00 97.56 85 LYS A CA 1
ATOM 630 C C . LYS A 1 85 ? 15.787 -24.447 -19.477 1.00 97.56 85 LYS A C 1
ATOM 632 O O . LYS A 1 85 ? 16.467 -25.455 -19.313 1.00 97.56 85 LYS A O 1
ATOM 637 N N . ALA A 1 86 ? 15.524 -23.950 -20.684 1.00 97.19 86 ALA A N 1
ATOM 638 C CA . ALA A 1 86 ? 16.052 -24.503 -21.926 1.00 97.19 86 ALA A CA 1
ATOM 639 C C . ALA A 1 86 ? 17.457 -23.981 -22.295 1.00 97.19 86 ALA A C 1
ATOM 641 O O . ALA A 1 86 ? 17.986 -24.382 -23.331 1.00 97.19 86 ALA A O 1
ATOM 642 N N . GLY A 1 87 ? 18.047 -23.077 -21.503 1.00 96.81 87 GLY A N 1
ATOM 643 C CA . GLY A 1 87 ? 19.360 -22.477 -21.770 1.00 96.81 87 GLY A CA 1
ATOM 644 C C . GLY A 1 87 ? 19.391 -21.497 -22.953 1.00 96.81 87 GLY A C 1
ATOM 645 O O . GLY A 1 87 ? 20.469 -21.167 -23.461 1.00 96.81 87 GLY A O 1
ATOM 646 N N . ARG A 1 88 ? 18.222 -21.033 -23.421 1.00 97.88 88 ARG A N 1
ATOM 647 C CA . ARG A 1 88 ? 18.119 -20.010 -24.481 1.00 97.88 88 ARG A CA 1
ATOM 648 C C . ARG A 1 88 ? 18.488 -18.618 -23.975 1.00 97.88 88 ARG A C 1
ATOM 650 O O . ARG A 1 88 ? 19.041 -17.830 -24.735 1.00 97.88 88 ARG A O 1
ATOM 657 N N . VAL A 1 89 ? 18.244 -18.374 -22.694 1.00 98.56 89 VAL A N 1
ATOM 658 C CA . VAL A 1 89 ? 18.692 -17.205 -21.935 1.00 98.56 89 VAL A CA 1
ATOM 659 C C . VAL A 1 89 ? 19.377 -17.684 -20.660 1.00 98.56 89 VAL A C 1
ATOM 661 O O . VAL A 1 89 ? 19.167 -18.821 -20.234 1.00 98.56 89 VAL A O 1
ATOM 664 N N . ASP A 1 90 ? 20.211 -16.836 -20.075 1.00 98.56 90 ASP A N 1
ATOM 665 C CA . ASP A 1 90 ? 21.019 -17.165 -18.899 1.00 98.56 90 ASP A CA 1
ATOM 666 C C . ASP A 1 90 ? 20.365 -16.682 -17.602 1.00 98.56 90 ASP A C 1
ATOM 668 O O . ASP A 1 90 ? 20.509 -17.329 -16.564 1.00 98.56 90 ASP A O 1
ATOM 672 N N . LEU A 1 91 ? 19.634 -15.563 -17.669 1.00 98.50 91 LEU A N 1
ATOM 673 C CA . LEU A 1 91 ? 18.977 -14.934 -16.526 1.00 98.50 91 LEU A CA 1
ATOM 674 C C . LEU A 1 91 ? 17.558 -14.482 -16.864 1.00 98.50 91 LEU A C 1
ATOM 676 O O . LEU A 1 91 ? 17.280 -14.102 -17.999 1.00 98.50 91 LEU A O 1
ATOM 680 N N . VAL A 1 92 ? 16.675 -14.463 -15.864 1.00 98.44 92 VAL A N 1
ATOM 681 C CA . VAL A 1 92 ? 15.368 -13.785 -15.936 1.00 98.44 92 VAL A CA 1
ATOM 682 C C . VAL A 1 92 ? 15.287 -12.760 -14.811 1.00 98.44 92 VAL A C 1
ATOM 684 O O . VAL A 1 92 ? 15.493 -13.120 -13.653 1.00 98.44 92 VAL A O 1
ATOM 687 N N . VAL A 1 93 ? 14.970 -11.507 -15.142 1.00 96.38 93 VAL A N 1
ATOM 688 C CA . VAL A 1 93 ? 14.755 -10.425 -14.165 1.00 96.38 93 VAL A CA 1
ATOM 689 C C . VAL A 1 93 ? 13.256 -10.172 -14.004 1.00 96.38 93 VAL A C 1
ATOM 691 O O . VAL A 1 93 ? 12.560 -9.921 -14.988 1.00 96.38 93 VAL A O 1
ATOM 694 N N . LEU A 1 94 ? 12.758 -10.249 -12.768 1.00 94.25 94 LEU A N 1
ATOM 695 C CA . LEU A 1 94 ? 11.338 -10.091 -12.426 1.00 94.25 94 LEU A CA 1
ATOM 696 C C . LEU A 1 94 ? 11.145 -9.699 -10.947 1.00 94.25 94 LEU A C 1
ATOM 698 O O . LEU A 1 94 ? 12.119 -9.544 -10.213 1.00 94.25 94 LEU A O 1
ATOM 702 N N . ASP A 1 95 ? 9.899 -9.523 -10.502 1.00 89.69 95 ASP A N 1
ATOM 703 C CA . ASP A 1 95 ? 9.572 -9.299 -9.086 1.00 89.69 95 ASP A CA 1
ATOM 704 C C . ASP A 1 95 ? 9.897 -10.525 -8.211 1.00 89.69 95 ASP A C 1
ATOM 706 O O . ASP A 1 95 ? 9.780 -11.670 -8.654 1.00 89.69 95 ASP A O 1
ATOM 710 N N . LEU A 1 96 ? 10.258 -10.286 -6.945 1.00 88.00 96 LEU A N 1
ATOM 711 C CA . LEU A 1 96 ? 10.694 -11.326 -6.007 1.00 88.00 96 LEU A CA 1
ATOM 712 C C . LEU A 1 96 ? 9.680 -12.463 -5.823 1.00 88.00 96 LEU A C 1
ATOM 714 O O . LEU A 1 96 ? 10.039 -13.624 -5.993 1.00 88.00 96 LEU A O 1
ATOM 718 N N . LEU A 1 97 ? 8.409 -12.161 -5.549 1.00 87.19 97 LEU A N 1
ATOM 719 C CA . LEU A 1 97 ? 7.422 -13.213 -5.266 1.00 87.19 97 LEU A CA 1
ATOM 720 C C . LEU A 1 97 ? 7.141 -14.135 -6.462 1.00 87.19 97 LEU A C 1
ATOM 722 O O . LEU A 1 97 ? 7.142 -15.357 -6.289 1.00 87.19 97 LEU A O 1
ATOM 726 N N . PRO A 1 98 ? 6.946 -13.622 -7.696 1.00 90.06 98 PRO A N 1
ATOM 727 C CA . PRO A 1 98 ? 6.939 -14.484 -8.872 1.00 90.06 98 PRO A CA 1
ATOM 728 C C . PRO A 1 98 ? 8.218 -15.319 -9.011 1.00 90.06 98 PRO A C 1
ATOM 730 O O . PRO A 1 98 ? 8.130 -16.500 -9.349 1.00 90.06 98 PRO A O 1
ATOM 733 N N . ALA A 1 99 ? 9.394 -14.747 -8.730 1.00 93.31 99 ALA A N 1
ATOM 734 C CA . ALA A 1 99 ? 10.662 -15.467 -8.818 1.00 93.31 99 ALA A CA 1
ATOM 735 C C . ALA A 1 99 ? 10.731 -16.649 -7.838 1.00 93.31 99 ALA A C 1
ATOM 737 O O . ALA A 1 99 ? 11.054 -17.768 -8.242 1.00 93.31 99 ALA A O 1
ATOM 738 N N . GLU A 1 100 ? 10.365 -16.432 -6.575 1.00 90.00 100 GLU A N 1
ATOM 739 C CA . GLU A 1 100 ? 10.290 -17.476 -5.547 1.00 90.00 100 GLU A CA 1
ATOM 740 C C . GLU A 1 100 ? 9.284 -18.564 -5.925 1.00 90.00 100 GLU A C 1
ATOM 742 O O . GLU A 1 100 ? 9.572 -19.760 -5.807 1.00 90.00 100 GLU A O 1
ATOM 747 N N . LYS A 1 101 ? 8.134 -18.168 -6.483 1.00 91.00 101 LYS A N 1
ATOM 748 C CA . LYS A 1 101 ? 7.143 -19.115 -6.996 1.00 91.00 101 LYS A CA 1
ATOM 749 C C . LYS A 1 101 ? 7.738 -20.002 -8.091 1.00 91.00 101 LYS A C 1
ATOM 751 O O . LYS A 1 101 ? 7.576 -21.219 -8.022 1.00 91.00 101 LYS A O 1
ATOM 756 N N . PHE A 1 102 ? 8.475 -19.448 -9.053 1.00 95.62 102 PHE A N 1
ATOM 757 C CA . PHE A 1 102 ? 9.150 -20.248 -10.082 1.00 95.62 102 PHE A CA 1
ATOM 758 C C . PHE A 1 102 ? 10.260 -21.141 -9.526 1.00 95.62 102 PHE A C 1
ATOM 760 O O . PHE A 1 102 ? 10.385 -22.289 -9.957 1.00 95.62 102 PHE A O 1
ATOM 767 N N . ALA A 1 103 ? 11.045 -20.644 -8.569 1.00 94.12 103 ALA A N 1
ATOM 768 C CA . ALA A 1 103 ? 12.092 -21.424 -7.917 1.00 94.12 103 ALA A CA 1
ATOM 769 C C . ALA A 1 103 ? 11.505 -22.627 -7.158 1.00 94.12 103 ALA A C 1
ATOM 771 O O . ALA A 1 103 ? 12.010 -23.742 -7.293 1.00 94.12 103 ALA A O 1
ATOM 772 N N . SER A 1 104 ? 10.383 -22.443 -6.452 1.00 92.62 104 SER A N 1
ATOM 773 C CA . SER A 1 104 ? 9.697 -23.526 -5.727 1.00 92.62 104 SER A CA 1
ATOM 774 C C . SER A 1 104 ? 9.140 -24.625 -6.645 1.00 92.62 104 SER A C 1
ATOM 776 O O . SER A 1 104 ? 9.059 -25.785 -6.246 1.00 92.62 104 SER A O 1
ATOM 778 N N . GLN A 1 105 ? 8.813 -24.293 -7.899 1.00 93.44 105 GLN A N 1
ATOM 779 C CA . GLN A 1 105 ? 8.391 -25.257 -8.925 1.00 93.44 105 GLN A CA 1
ATOM 780 C C . GLN A 1 105 ? 9.562 -26.052 -9.531 1.00 93.44 105 GLN A C 1
ATOM 782 O O . GLN A 1 105 ? 9.338 -27.009 -10.276 1.00 93.44 105 GLN A O 1
ATOM 787 N N . GLY A 1 106 ? 10.807 -25.664 -9.243 1.00 93.25 106 GLY A N 1
ATOM 788 C CA . GLY A 1 106 ? 12.017 -26.339 -9.700 1.00 93.25 106 GLY A CA 1
ATOM 789 C C . GLY A 1 106 ? 12.479 -25.966 -11.115 1.00 93.25 106 GLY A C 1
ATOM 790 O O . GLY A 1 106 ? 11.772 -25.354 -11.922 1.00 93.25 106 GLY A O 1
ATOM 791 N N . GLY A 1 107 ? 13.722 -26.349 -11.425 1.00 95.25 107 GLY A N 1
ATOM 792 C CA . GLY A 1 107 ? 14.400 -26.087 -12.704 1.00 95.25 107 GLY A CA 1
ATOM 793 C C . GLY A 1 107 ? 15.071 -24.711 -12.813 1.00 95.25 107 GLY A C 1
ATOM 794 O O . GLY A 1 107 ? 15.870 -24.498 -13.721 1.00 95.25 107 GLY A O 1
ATOM 795 N N . VAL A 1 108 ? 14.800 -23.800 -11.879 1.00 97.94 108 VAL A N 1
ATOM 796 C CA . VAL A 1 108 ? 15.469 -22.498 -11.741 1.00 97.94 108 VAL A CA 1
ATOM 797 C C . VAL A 1 108 ? 15.790 -22.235 -10.274 1.00 97.94 108 VAL A C 1
ATOM 799 O O . VAL A 1 108 ? 15.186 -22.841 -9.392 1.00 97.94 108 VAL A O 1
ATOM 802 N N . THR A 1 109 ? 16.743 -21.346 -10.016 1.00 96.81 109 THR A N 1
ATOM 803 C CA . THR A 1 109 ? 17.125 -20.903 -8.672 1.00 96.81 109 THR A CA 1
ATOM 804 C C . THR A 1 109 ? 17.265 -19.389 -8.638 1.00 96.81 109 THR A C 1
ATOM 806 O O . THR A 1 109 ? 17.620 -18.769 -9.642 1.00 96.81 109 THR A O 1
ATOM 809 N N . LEU A 1 110 ? 17.008 -18.801 -7.473 1.00 95.25 110 LEU A N 1
ATOM 810 C CA . LEU A 1 110 ? 17.273 -17.393 -7.218 1.00 95.25 110 LEU A CA 1
ATOM 811 C C . LEU A 1 110 ? 18.788 -17.172 -7.122 1.00 95.25 110 LEU A C 1
ATOM 813 O O . LEU A 1 110 ? 19.466 -17.878 -6.375 1.00 95.25 110 LEU A O 1
ATOM 817 N N . VAL A 1 111 ? 19.312 -16.216 -7.888 1.00 94.62 111 VAL A N 1
ATOM 818 C CA . VAL A 1 111 ? 20.736 -15.828 -7.872 1.00 94.62 111 VAL A CA 1
ATOM 819 C C . VAL A 1 111 ? 20.948 -14.369 -7.486 1.00 94.62 111 VAL A C 1
ATOM 821 O O . VAL A 1 111 ? 22.073 -13.970 -7.225 1.00 94.62 111 VAL A O 1
ATOM 824 N N . GLY A 1 112 ? 19.890 -13.567 -7.392 1.00 87.38 112 GLY A N 1
ATOM 825 C CA . GLY A 1 112 ? 19.964 -12.200 -6.886 1.00 87.38 112 GLY A CA 1
ATOM 826 C C . GLY A 1 112 ? 18.603 -11.712 -6.423 1.00 87.38 112 GLY A C 1
ATOM 827 O O . GLY A 1 112 ? 17.583 -12.113 -6.979 1.00 87.38 112 GLY A O 1
ATOM 828 N N . GLN A 1 113 ? 18.588 -10.843 -5.419 1.00 86.44 113 GLN A N 1
ATOM 829 C CA . GLN A 1 113 ? 17.382 -10.187 -4.915 1.00 86.44 113 GLN A CA 1
ATOM 830 C C . GLN A 1 113 ? 17.728 -8.845 -4.269 1.00 86.44 113 GLN A C 1
ATOM 832 O O . GLN A 1 113 ? 18.899 -8.549 -4.032 1.00 86.44 113 GLN A O 1
ATOM 837 N N . GLY A 1 114 ? 16.716 -8.036 -3.966 1.00 69.31 114 GLY A N 1
ATOM 838 C CA . GLY A 1 114 ? 16.879 -6.805 -3.187 1.00 69.31 114 GLY A CA 1
ATOM 839 C C . GLY A 1 114 ? 17.394 -5.603 -3.971 1.00 69.31 114 GLY A C 1
ATOM 840 O O . GLY A 1 114 ? 17.523 -4.502 -3.436 1.00 69.31 114 GLY A O 1
ATOM 841 N N . PHE A 1 115 ? 17.628 -5.770 -5.271 1.00 67.00 115 PHE A N 1
ATOM 842 C CA . PHE A 1 115 ? 17.857 -4.655 -6.174 1.00 67.00 115 PHE A CA 1
ATOM 843 C C . PHE A 1 115 ? 16.498 -4.132 -6.662 1.00 67.00 115 PHE A C 1
ATOM 845 O O . PHE A 1 115 ? 15.570 -4.892 -6.927 1.00 67.00 115 PHE A O 1
ATOM 852 N N . SER A 1 116 ? 16.371 -2.815 -6.836 1.00 64.69 116 SER A N 1
ATOM 853 C CA . SER A 1 116 ? 15.165 -2.191 -7.417 1.00 64.69 116 SER A CA 1
ATOM 854 C C . SER A 1 116 ? 13.910 -2.285 -6.541 1.00 64.69 116 SER A C 1
ATOM 856 O O . SER A 1 116 ? 12.895 -2.849 -6.947 1.00 64.69 116 SER A O 1
ATOM 858 N N . ARG A 1 117 ? 13.957 -1.688 -5.346 1.00 70.56 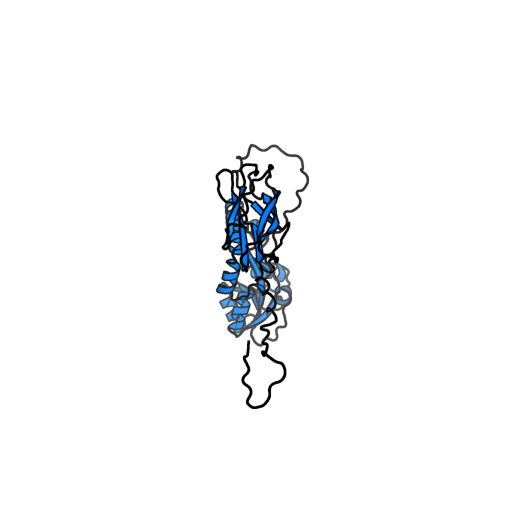117 ARG A N 1
ATOM 859 C CA . ARG A 1 117 ? 12.793 -1.596 -4.456 1.00 70.56 117 ARG A CA 1
ATOM 860 C C . ARG A 1 117 ? 11.606 -0.936 -5.166 1.00 70.56 117 ARG A C 1
ATOM 862 O O . ARG A 1 117 ? 11.655 0.234 -5.548 1.00 70.56 117 ARG A O 1
ATOM 869 N N . GLN A 1 118 ? 10.535 -1.696 -5.331 1.00 72.44 118 GLN A N 1
ATOM 870 C CA . GLN A 1 118 ? 9.332 -1.311 -6.044 1.00 72.44 118 GLN A CA 1
ATOM 871 C C . GLN A 1 118 ? 8.259 -0.819 -5.085 1.00 72.44 118 GLN A C 1
ATOM 873 O O . GLN A 1 118 ? 7.822 -1.535 -4.191 1.00 72.44 118 GLN A O 1
ATOM 878 N N . ARG A 1 119 ? 7.786 0.404 -5.310 1.00 74.38 119 ARG A N 1
ATOM 879 C CA . ARG A 1 119 ? 6.677 1.001 -4.561 1.00 74.38 119 ARG A CA 1
ATOM 880 C C . ARG A 1 119 ? 5.394 0.887 -5.378 1.00 74.38 119 ARG A C 1
ATOM 882 O O . ARG A 1 119 ? 5.276 1.552 -6.416 1.00 74.38 119 ARG A O 1
ATOM 889 N N . TYR A 1 120 ? 4.464 0.052 -4.928 1.00 80.81 120 TYR A N 1
ATOM 890 C CA . TYR A 1 120 ? 3.170 -0.155 -5.570 1.00 80.81 120 TYR A CA 1
ATOM 891 C C . TYR A 1 120 ? 2.141 0.849 -5.053 1.00 80.81 120 TYR A C 1
ATOM 893 O O . TYR A 1 120 ? 1.966 1.023 -3.848 1.00 80.81 120 TYR A O 1
ATOM 901 N N . ALA A 1 121 ? 1.466 1.504 -5.994 1.00 85.44 121 ALA A N 1
ATOM 902 C CA . ALA A 1 121 ? 0.406 2.477 -5.769 1.00 85.44 121 ALA A CA 1
ATOM 903 C C . ALA A 1 121 ? -0.626 2.362 -6.901 1.00 85.44 121 ALA A C 1
ATOM 905 O O . ALA A 1 121 ? -0.298 1.921 -8.005 1.00 85.44 121 ALA A O 1
ATOM 906 N N . VAL A 1 122 ? -1.866 2.755 -6.633 1.00 90.69 122 VAL A N 1
ATOM 907 C CA . VAL A 1 122 ? -2.950 2.798 -7.618 1.00 90.69 122 VAL A CA 1
ATOM 908 C C . VAL A 1 122 ? -2.759 4.029 -8.502 1.00 90.69 122 VAL A C 1
ATOM 910 O O . VAL A 1 122 ? -2.665 5.144 -7.995 1.00 90.69 122 VAL A O 1
ATOM 913 N N . ALA A 1 123 ? -2.689 3.836 -9.817 1.00 92.12 123 ALA A N 1
ATOM 914 C CA . ALA A 1 123 ? -2.635 4.934 -10.780 1.00 92.12 123 ALA A CA 1
AT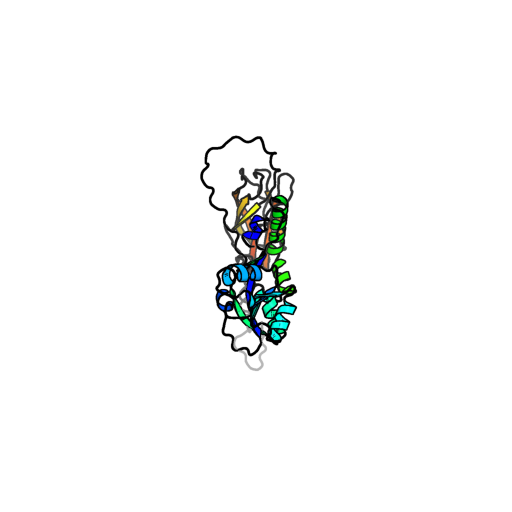OM 915 C C . ALA A 1 123 ? -4.033 5.529 -11.002 1.00 92.12 123 ALA A C 1
ATOM 917 O O . ALA A 1 123 ? -5.009 4.791 -11.143 1.00 92.12 123 ALA A O 1
ATOM 918 N N . VAL A 1 124 ? -4.122 6.854 -11.082 1.00 91.31 124 VAL A N 1
ATOM 919 C CA . VAL A 1 124 ? -5.353 7.594 -11.389 1.00 91.31 124 VAL A CA 1
ATOM 920 C C . VAL A 1 124 ? -5.095 8.630 -12.488 1.00 91.31 124 VAL A C 1
ATOM 922 O O . VAL A 1 124 ? -3.952 9.058 -12.669 1.00 91.31 124 VAL A O 1
ATOM 925 N N . PRO A 1 125 ? -6.125 9.060 -13.245 1.00 93.12 125 PRO A N 1
ATOM 926 C CA . PRO A 1 125 ? -5.950 10.095 -14.258 1.00 93.12 125 PRO A CA 1
ATOM 927 C C . PRO A 1 125 ? -5.326 11.363 -13.671 1.00 93.12 125 PRO A C 1
ATOM 929 O O . PRO A 1 125 ? -5.621 11.748 -12.540 1.00 93.12 125 PRO A O 1
ATOM 932 N N . LYS A 1 126 ? -4.472 12.025 -14.451 1.00 87.81 126 LYS A N 1
ATOM 933 C CA . LYS A 1 126 ? -3.770 13.227 -14.004 1.00 87.81 126 LYS A CA 1
ATOM 934 C C . LYS A 1 126 ? -4.748 14.350 -13.648 1.00 87.81 126 LYS A C 1
ATOM 936 O O . LYS A 1 126 ? -5.657 14.648 -14.420 1.00 87.81 126 LYS A O 1
ATOM 941 N N . GLY A 1 127 ? -4.558 14.966 -12.484 1.00 80.75 127 GLY A N 1
ATOM 942 C CA . GLY A 1 127 ? -5.443 15.991 -11.933 1.00 80.75 127 GLY A CA 1
ATOM 943 C C . GLY A 1 127 ? -6.746 15.452 -11.331 1.00 80.75 127 GLY A C 1
ATOM 944 O O . GLY A 1 127 ? -7.589 16.248 -10.921 1.00 80.75 127 GLY A O 1
ATOM 945 N N . ALA A 1 128 ? -6.942 14.129 -11.247 1.00 88.19 128 ALA A N 1
ATOM 946 C CA . ALA A 1 128 ? -8.125 13.520 -10.632 1.00 88.19 128 ALA A CA 1
ATOM 947 C C . ALA A 1 128 ? -8.026 13.495 -9.094 1.00 88.19 128 ALA A C 1
ATOM 949 O O . ALA A 1 128 ? -8.175 12.447 -8.463 1.00 88.19 128 ALA A O 1
ATOM 950 N N . THR A 1 129 ? -7.789 14.659 -8.485 1.00 75.62 129 THR A N 1
ATOM 951 C CA . THR A 1 129 ? -7.490 14.821 -7.052 1.00 75.62 129 THR A CA 1
ATOM 952 C C . THR A 1 129 ? -8.568 14.226 -6.142 1.00 75.62 129 THR A C 1
ATOM 954 O O . THR A 1 129 ? -8.242 13.612 -5.128 1.00 75.62 129 THR A O 1
ATOM 957 N N . GLU A 1 130 ? -9.848 14.348 -6.507 1.00 69.75 130 GLU A N 1
ATOM 958 C CA . GLU A 1 130 ? -10.947 13.778 -5.715 1.00 69.75 130 GLU A CA 1
ATOM 959 C C . GLU A 1 130 ? -10.895 12.244 -5.720 1.00 69.75 130 GLU A C 1
ATOM 961 O O . GLU A 1 130 ? -10.925 11.609 -4.669 1.00 69.75 130 GLU A O 1
ATOM 966 N N . LEU A 1 131 ? -10.724 11.633 -6.898 1.00 76.31 131 LEU A N 1
ATOM 967 C CA . LEU A 1 131 ? -10.621 10.178 -7.025 1.00 76.31 131 LEU A CA 1
ATOM 968 C C . LEU A 1 131 ? -9.380 9.640 -6.301 1.00 76.31 131 LEU A C 1
ATOM 970 O O . LEU A 1 131 ? -9.466 8.644 -5.584 1.00 76.31 131 LEU A O 1
ATOM 974 N N . GLN A 1 132 ? -8.243 10.322 -6.450 1.00 75.81 132 GLN A N 1
ATOM 975 C CA . GLN A 1 132 ? -7.006 10.006 -5.738 1.00 75.81 132 GLN A CA 1
ATOM 976 C C . GLN A 1 132 ? -7.219 10.022 -4.219 1.00 75.81 132 GLN A C 1
ATOM 978 O O . GLN A 1 132 ? -6.808 9.094 -3.523 1.00 75.81 132 GLN A O 1
ATOM 983 N N . THR A 1 133 ? -7.902 11.050 -3.710 1.00 64.31 133 THR A N 1
ATOM 984 C CA . THR A 1 133 ? -8.226 11.199 -2.286 1.00 64.31 133 THR A CA 1
ATOM 985 C C . THR A 1 133 ? -9.100 10.053 -1.792 1.00 64.31 133 THR A C 1
ATOM 987 O O . THR A 1 133 ? -8.763 9.421 -0.792 1.00 64.31 133 THR A O 1
ATOM 990 N N . GLN A 1 134 ? -10.176 9.721 -2.509 1.00 70.00 134 GLN A N 1
ATOM 991 C CA . GLN A 1 134 ? -11.064 8.618 -2.129 1.00 70.00 134 GLN A CA 1
ATOM 992 C C . GLN A 1 134 ? -10.339 7.264 -2.124 1.00 70.00 134 GLN A C 1
ATOM 994 O O . GLN A 1 134 ? -10.535 6.462 -1.209 1.00 70.00 134 GLN A O 1
ATOM 999 N N . ILE A 1 135 ? -9.456 7.018 -3.098 1.00 76.94 135 ILE A N 1
ATOM 1000 C CA . ILE A 1 135 ? -8.630 5.804 -3.137 1.00 76.94 135 ILE A CA 1
ATOM 1001 C C . ILE A 1 135 ? -7.663 5.766 -1.952 1.00 76.94 135 ILE A C 1
ATOM 1003 O O . ILE A 1 135 ? -7.552 4.731 -1.301 1.00 76.94 135 ILE A O 1
ATOM 1007 N N . ASN A 1 136 ? -7.010 6.880 -1.621 1.00 69.50 136 ASN A N 1
ATOM 1008 C CA . ASN A 1 136 ? -6.125 6.959 -0.457 1.00 69.50 136 ASN A CA 1
ATOM 1009 C C . ASN A 1 136 ? -6.874 6.690 0.853 1.00 69.50 136 ASN A C 1
ATOM 1011 O O . ASN A 1 136 ? -6.399 5.915 1.679 1.00 69.50 136 ASN A O 1
ATOM 1015 N N . LEU A 1 137 ? -8.071 7.257 1.021 1.00 61.97 137 LEU A N 1
ATOM 1016 C CA . LEU A 1 137 ? -8.926 6.996 2.182 1.00 61.97 137 LEU A CA 1
ATOM 1017 C C . LEU A 1 137 ? -9.323 5.517 2.274 1.00 61.97 137 LEU A C 1
ATOM 1019 O O . LEU A 1 137 ? -9.268 4.925 3.355 1.00 61.97 137 LEU A O 1
ATOM 1023 N N . ALA A 1 138 ? -9.694 4.904 1.148 1.00 74.81 138 ALA A N 1
ATOM 1024 C CA . ALA A 1 138 ? -10.026 3.486 1.092 1.00 74.81 138 ALA A CA 1
ATOM 1025 C C . ALA A 1 138 ? -8.817 2.604 1.442 1.00 74.81 138 ALA A C 1
ATOM 1027 O O . ALA A 1 138 ? -8.962 1.701 2.266 1.00 74.81 138 ALA A O 1
ATOM 1028 N N . LEU A 1 139 ? -7.637 2.898 0.880 1.00 72.56 139 LEU A N 1
ATOM 1029 C CA . LEU A 1 139 ? -6.382 2.194 1.163 1.00 72.56 139 LEU A CA 1
ATOM 1030 C C . LEU A 1 139 ? -6.012 2.280 2.647 1.00 72.56 139 LEU A C 1
ATOM 1032 O O . LEU A 1 139 ? -5.756 1.251 3.266 1.00 72.56 139 LEU A O 1
ATOM 1036 N N . SER A 1 140 ? -6.073 3.470 3.247 1.00 64.75 140 SER A N 1
ATOM 1037 C CA . SER A 1 140 ? -5.821 3.645 4.683 1.00 64.75 140 SER A CA 1
ATOM 1038 C C . SER A 1 140 ? -6.812 2.861 5.541 1.00 64.75 140 SER A C 1
ATOM 1040 O O . SER A 1 140 ? -6.421 2.222 6.514 1.00 64.75 140 SER A O 1
ATOM 1042 N N . LYS A 1 141 ? -8.097 2.839 5.164 1.00 55.44 141 LYS A N 1
ATOM 1043 C CA . LYS A 1 141 ? -9.119 2.060 5.874 1.00 55.44 141 LYS A CA 1
ATOM 1044 C C . LYS A 1 141 ? -8.817 0.560 5.843 1.00 55.44 141 LYS A C 1
ATOM 1046 O O . LYS A 1 141 ? -8.852 -0.071 6.896 1.00 55.44 141 LYS A O 1
ATOM 1051 N N . VAL A 1 142 ? -8.523 -0.013 4.671 1.00 67.00 142 VAL A N 1
ATOM 1052 C CA . VAL A 1 142 ? -8.235 -1.457 4.557 1.00 67.00 142 VAL A CA 1
ATOM 1053 C C . VAL A 1 142 ? -6.898 -1.833 5.197 1.00 67.00 142 VAL A C 1
ATOM 1055 O O . VAL A 1 142 ? -6.760 -2.930 5.732 1.00 67.00 142 VAL A O 1
ATOM 1058 N N . GLN A 1 143 ? -5.933 -0.917 5.215 1.00 60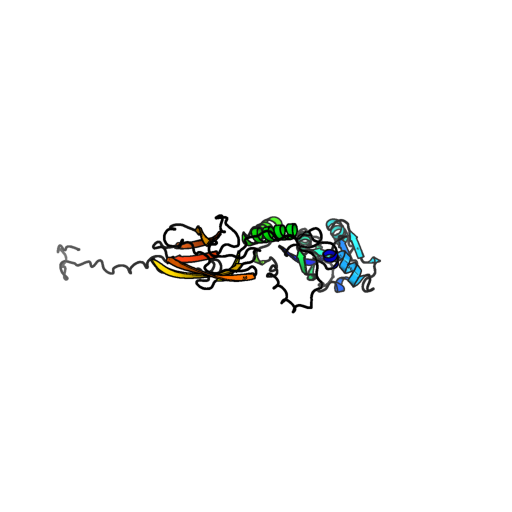.84 143 GLN A N 1
ATOM 1059 C CA . GLN A 1 143 ? -4.660 -1.103 5.903 1.00 60.84 143 GLN A CA 1
ATOM 1060 C C . GLN A 1 143 ? -4.841 -1.112 7.428 1.00 60.84 143 GLN A C 1
ATOM 1062 O O . GLN A 1 143 ? -4.435 -2.069 8.081 1.00 60.84 143 GLN A O 1
ATOM 1067 N N . ASN A 1 144 ? -5.529 -0.115 7.990 1.00 48.53 144 ASN A N 1
ATOM 1068 C CA . ASN A 1 144 ? -5.755 0.002 9.438 1.00 48.53 144 ASN A CA 1
ATOM 1069 C C . ASN A 1 144 ? -6.656 -1.107 10.001 1.00 48.53 144 ASN A C 1
ATOM 1071 O O . ASN A 1 144 ? -6.592 -1.428 11.182 1.00 48.53 144 ASN A O 1
ATOM 1075 N N . GLN A 1 145 ? -7.507 -1.705 9.164 1.00 58.62 145 GLN A N 1
ATOM 1076 C CA . GLN A 1 145 ? -8.329 -2.860 9.533 1.00 58.62 145 GLN A CA 1
ATOM 1077 C C . GLN A 1 145 ? -7.567 -4.194 9.470 1.00 58.62 145 GLN A C 1
ATOM 1079 O O . GLN A 1 145 ? -8.167 -5.238 9.716 1.00 58.62 145 GLN A O 1
ATOM 1084 N N . GLY A 1 146 ? -6.282 -4.185 9.094 1.00 56.41 146 GLY A N 1
ATOM 1085 C CA . GLY A 1 146 ? -5.494 -5.396 8.864 1.00 56.41 146 GLY A CA 1
ATOM 1086 C C . GLY A 1 146 ? -5.903 -6.167 7.606 1.00 56.41 146 GLY A C 1
ATOM 1087 O O . GLY A 1 146 ? -5.362 -7.232 7.341 1.00 56.41 146 GLY A O 1
ATOM 1088 N N . ALA A 1 147 ? -6.824 -5.645 6.789 1.00 71.88 147 ALA A N 1
ATOM 1089 C CA . ALA A 1 147 ? -7.305 -6.344 5.602 1.00 71.88 147 ALA A CA 1
ATOM 1090 C C . ALA A 1 147 ? -6.205 -6.488 4.541 1.00 71.88 147 ALA A C 1
ATOM 1092 O O . ALA A 1 147 ? -6.126 -7.531 3.909 1.00 71.88 147 ALA A O 1
ATOM 1093 N N . ILE A 1 148 ? -5.314 -5.499 4.384 1.00 69.19 148 ILE A N 1
ATOM 1094 C CA . ILE A 1 148 ? -4.131 -5.648 3.515 1.00 69.19 148 ILE A CA 1
ATOM 1095 C C . ILE A 1 148 ? -3.213 -6.765 4.022 1.00 69.19 148 ILE A C 1
ATOM 1097 O O . ILE A 1 148 ? -2.762 -7.572 3.220 1.00 69.19 148 ILE A O 1
ATOM 1101 N N . ALA A 1 149 ? -2.977 -6.852 5.335 1.00 66.25 149 ALA A N 1
ATOM 1102 C CA . ALA A 1 149 ? -2.174 -7.928 5.915 1.00 66.25 149 ALA A CA 1
ATOM 1103 C C . ALA A 1 149 ? -2.815 -9.304 5.672 1.00 66.25 149 ALA A C 1
ATOM 1105 O O . ALA A 1 149 ? -2.137 -10.208 5.199 1.00 66.25 149 ALA A O 1
ATOM 1106 N N . ASN A 1 150 ? -4.129 -9.427 5.885 1.00 72.69 150 ASN A N 1
ATOM 1107 C CA . ASN A 1 150 ? -4.871 -10.661 5.614 1.00 72.69 150 ASN A CA 1
ATOM 1108 C C . ASN A 1 150 ? -4.825 -11.044 4.129 1.00 72.69 150 ASN A C 1
ATOM 1110 O O . ASN A 1 150 ? -4.652 -12.210 3.806 1.00 72.69 150 ASN A O 1
ATOM 1114 N N . LEU A 1 151 ? -4.951 -10.072 3.217 1.00 80.00 151 LEU A N 1
ATOM 1115 C CA . LEU A 1 151 ? -4.839 -10.319 1.776 1.00 80.00 151 LEU A CA 1
ATOM 1116 C C . LEU A 1 151 ? -3.420 -10.749 1.384 1.00 80.00 151 LEU A C 1
ATOM 1118 O O . LEU A 1 151 ? -3.254 -11.588 0.505 1.00 80.00 151 LEU A O 1
ATOM 1122 N N . VAL A 1 152 ? -2.389 -10.193 2.019 1.00 75.12 152 VAL A N 1
ATOM 1123 C CA . VAL A 1 152 ? -1.002 -10.612 1.786 1.00 75.12 152 VAL A CA 1
ATOM 1124 C C . VAL A 1 152 ? -0.776 -12.040 2.289 1.00 75.12 152 VAL A C 1
ATOM 1126 O O . VAL A 1 152 ? -0.199 -12.847 1.563 1.00 75.12 152 VAL A O 1
ATOM 1129 N N . GLU A 1 153 ? -1.284 -12.387 3.469 1.00 74.06 153 GLU A N 1
ATOM 1130 C CA . GLU A 1 153 ? -1.224 -13.757 3.985 1.00 74.06 153 GLU A CA 1
ATOM 1131 C C . GLU A 1 153 ? -2.000 -14.732 3.079 1.00 74.06 153 GLU A C 1
ATOM 1133 O O . GLU A 1 153 ? -1.473 -15.769 2.686 1.00 74.06 153 GLU A O 1
ATOM 1138 N N . GLU A 1 154 ? -3.220 -14.374 2.670 1.00 82.12 154 GLU A N 1
ATOM 1139 C CA . GLU A 1 154 ? -4.102 -15.224 1.861 1.00 82.12 154 GLU A CA 1
ATOM 1140 C C . GLU A 1 154 ? -3.578 -15.442 0.433 1.00 82.12 154 GLU A C 1
ATOM 1142 O O . GLU A 1 154 ? -3.563 -16.572 -0.057 1.00 82.12 154 GLU A O 1
ATOM 1147 N N . TYR A 1 155 ? -3.155 -14.374 -0.250 1.00 80.44 155 TYR A N 1
ATOM 1148 C CA . TYR A 1 155 ? -2.828 -14.429 -1.679 1.00 80.44 155 TYR A CA 1
ATOM 1149 C C . TYR A 1 155 ? -1.334 -14.565 -1.967 1.00 80.44 155 TYR A C 1
ATOM 1151 O O . TYR A 1 155 ? -0.973 -15.051 -3.042 1.00 80.44 155 TYR A O 1
ATOM 1159 N N . LEU A 1 156 ? -0.468 -14.134 -1.046 1.00 78.56 156 LEU A N 1
ATOM 1160 C CA . LEU A 1 156 ? 0.988 -14.168 -1.222 1.00 78.56 156 LEU A CA 1
ATOM 1161 C C . LEU A 1 156 ? 1.678 -15.159 -0.276 1.00 78.56 156 LEU A C 1
ATOM 1163 O O . LEU A 1 156 ? 2.858 -15.426 -0.477 1.00 78.56 156 LEU A O 1
ATOM 1167 N N . ALA A 1 157 ? 0.958 -15.731 0.700 1.00 76.12 157 ALA A N 1
ATOM 1168 C CA . ALA A 1 157 ? 1.491 -16.675 1.688 1.00 76.12 157 ALA A CA 1
ATOM 1169 C C . ALA A 1 157 ? 2.704 -16.137 2.473 1.00 76.12 157 ALA A C 1
ATOM 1171 O O . ALA A 1 157 ? 3.564 -16.909 2.895 1.00 76.12 157 ALA A O 1
ATOM 1172 N N . LEU A 1 158 ? 2.767 -14.816 2.664 1.00 65.81 158 LEU A N 1
ATOM 1173 C CA . LEU A 1 158 ? 3.806 -14.145 3.443 1.00 65.81 158 LEU A CA 1
ATOM 1174 C C . LEU A 1 158 ? 3.324 -13.881 4.866 1.00 65.81 158 LEU A C 1
ATOM 1176 O O . LEU A 1 158 ? 2.179 -13.469 5.069 1.00 65.81 158 LEU A O 1
ATOM 1180 N N . ALA A 1 159 ? 4.214 -14.033 5.847 1.00 58.53 159 ALA A N 1
ATOM 1181 C CA . ALA A 1 159 ? 3.914 -13.600 7.207 1.00 58.53 159 ALA A CA 1
ATOM 1182 C C . ALA A 1 159 ? 3.853 -12.064 7.279 1.00 58.53 159 ALA A C 1
ATOM 1184 O O . ALA A 1 159 ? 4.612 -11.364 6.610 1.00 58.53 159 ALA A O 1
ATOM 1185 N N . THR A 1 160 ? 3.019 -11.500 8.158 1.00 52.12 160 THR A N 1
ATOM 1186 C CA . THR A 1 160 ? 2.862 -10.036 8.301 1.00 52.12 160 THR A CA 1
ATOM 1187 C C . THR A 1 160 ? 4.177 -9.308 8.617 1.00 52.12 160 THR A C 1
ATOM 1189 O O . THR A 1 160 ? 4.333 -8.137 8.282 1.00 52.12 160 THR A O 1
ATOM 1192 N N . ALA A 1 161 ? 5.139 -10.005 9.233 1.00 45.66 161 ALA A N 1
ATOM 1193 C CA . ALA A 1 161 ? 6.480 -9.500 9.538 1.00 45.66 161 ALA A CA 1
ATOM 1194 C C . ALA A 1 161 ? 7.449 -9.506 8.336 1.00 45.66 161 ALA A C 1
ATOM 1196 O O . ALA A 1 161 ? 8.474 -8.831 8.383 1.00 45.66 161 ALA A O 1
ATOM 1197 N N . GLU A 1 162 ? 7.140 -10.257 7.275 1.00 46.72 162 GLU A N 1
ATOM 1198 C CA . GLU A 1 162 ? 7.931 -10.349 6.036 1.00 46.72 162 GLU A CA 1
ATOM 1199 C C . GLU A 1 162 ? 7.513 -9.294 5.004 1.00 46.72 162 GLU A C 1
ATOM 1201 O O . GLU A 1 162 ? 8.205 -9.069 4.010 1.00 46.72 162 GLU A O 1
ATOM 1206 N N . ILE A 1 163 ? 6.404 -8.591 5.252 1.00 51.81 163 ILE A N 1
ATOM 1207 C CA . ILE A 1 163 ? 6.014 -7.427 4.464 1.00 51.81 163 ILE A CA 1
ATOM 1208 C C . ILE A 1 163 ? 7.055 -6.337 4.718 1.00 51.81 163 ILE A C 1
ATOM 1210 O O . ILE A 1 163 ? 7.181 -5.836 5.838 1.00 51.81 163 ILE A O 1
ATOM 1214 N N . LEU A 1 164 ? 7.800 -5.946 3.676 1.00 44.06 164 LEU A N 1
ATOM 1215 C CA . LEU A 1 164 ? 8.701 -4.798 3.759 1.00 44.06 164 LEU A CA 1
ATOM 1216 C C . LEU A 1 164 ? 7.927 -3.611 4.345 1.00 44.06 164 LEU A C 1
ATOM 1218 O O . LEU A 1 164 ? 6.829 -3.323 3.856 1.00 44.06 164 LEU A O 1
ATOM 1222 N N . PRO A 1 165 ? 8.469 -2.907 5.360 1.00 44.97 165 PRO A N 1
ATOM 1223 C CA . PRO A 1 165 ? 7.726 -1.868 6.051 1.00 44.97 165 PRO A CA 1
ATOM 1224 C C . PRO A 1 165 ? 7.227 -0.859 5.024 1.00 44.97 165 PRO A C 1
ATOM 1226 O O . PRO A 1 165 ? 8.014 -0.300 4.244 1.00 44.97 165 PRO A O 1
ATOM 1229 N N . MET A 1 166 ? 5.906 -0.675 5.003 1.00 43.53 166 MET A N 1
ATOM 1230 C CA . MET A 1 166 ? 5.282 0.370 4.209 1.00 43.53 166 MET A CA 1
ATOM 1231 C C . MET A 1 166 ? 5.923 1.699 4.620 1.00 43.53 166 MET A C 1
ATOM 1233 O O . MET A 1 166 ? 6.199 1.905 5.805 1.00 43.53 166 MET A O 1
ATOM 1237 N N . PRO A 1 167 ? 6.232 2.592 3.670 1.00 34.62 167 PRO A N 1
ATOM 1238 C CA . PRO A 1 167 ? 6.794 3.879 4.028 1.00 34.62 167 PRO A CA 1
ATOM 1239 C C . PRO A 1 167 ? 5.818 4.602 4.960 1.00 34.62 167 PRO A C 1
ATOM 1241 O O . PRO A 1 167 ? 4.654 4.789 4.610 1.00 34.62 167 PRO A O 1
ATOM 1244 N N . SER A 1 168 ? 6.304 5.015 6.135 1.00 34.59 168 SER A N 1
ATOM 1245 C CA . SER A 1 168 ? 5.601 5.986 6.974 1.00 34.59 168 SER A CA 1
ATOM 1246 C C . SER A 1 168 ? 5.207 7.198 6.125 1.00 34.59 168 SER A C 1
ATOM 1248 O O . SER A 1 168 ? 5.957 7.550 5.201 1.00 34.59 168 SER A O 1
ATOM 1250 N N . PRO A 1 169 ? 4.059 7.844 6.410 1.00 33.50 169 PRO A N 1
ATOM 1251 C CA . PRO A 1 169 ? 3.624 9.018 5.667 1.00 33.50 169 PRO A CA 1
ATOM 1252 C C . PRO A 1 169 ? 4.784 10.007 5.571 1.00 33.50 169 PRO A C 1
ATOM 1254 O O . PRO A 1 169 ? 5.390 10.387 6.573 1.00 33.50 169 PRO A O 1
ATOM 1257 N N . THR A 1 170 ? 5.148 10.360 4.339 1.00 30.33 170 THR A N 1
ATOM 1258 C CA . THR A 1 170 ? 6.211 11.335 4.102 1.00 30.33 170 THR A CA 1
ATOM 1259 C C . THR A 1 170 ? 5.722 12.674 4.663 1.00 30.33 170 THR A C 1
ATOM 1261 O O . THR A 1 170 ? 4.627 13.097 4.284 1.00 30.33 170 THR A O 1
ATOM 1264 N N . PRO A 1 171 ? 6.466 13.335 5.572 1.00 27.28 171 PRO A N 1
ATOM 1265 C CA . PRO A 1 171 ? 6.086 14.659 6.039 1.00 27.28 171 PRO A CA 1
ATOM 1266 C C . PRO A 1 171 ? 5.975 15.588 4.830 1.00 27.28 171 PRO A C 1
ATOM 1268 O O . PRO A 1 171 ? 6.846 15.572 3.955 1.00 27.28 171 PRO A O 1
ATOM 1271 N N . LEU A 1 172 ? 4.907 16.385 4.770 1.00 30.92 172 LEU A N 1
ATOM 1272 C CA . LEU A 1 172 ? 4.770 17.412 3.740 1.00 30.92 172 LEU A CA 1
ATOM 1273 C C . LEU A 1 172 ? 6.007 18.339 3.787 1.00 30.92 172 LEU A C 1
ATOM 1275 O O . LEU A 1 172 ? 6.455 18.672 4.890 1.00 30.92 172 LEU A O 1
ATOM 1279 N N . PRO A 1 173 ? 6.562 18.779 2.640 1.00 29.61 173 PRO A N 1
ATOM 1280 C CA . PRO A 1 173 ? 7.670 19.729 2.632 1.00 29.61 173 PRO A CA 1
ATOM 1281 C C . PRO A 1 173 ? 7.286 21.001 3.407 1.00 29.61 173 PRO A C 1
ATOM 1283 O O . PRO A 1 173 ? 6.136 21.440 3.304 1.00 29.61 173 PRO A O 1
ATOM 1286 N N . PRO A 1 174 ? 8.213 21.627 4.155 1.00 34.56 174 PRO A N 1
ATOM 1287 C CA . PRO A 1 174 ? 7.935 22.900 4.801 1.00 34.56 174 PRO A CA 1
ATOM 1288 C C . PRO A 1 174 ? 7.573 23.943 3.740 1.00 34.56 174 PRO A C 1
ATOM 1290 O O . PRO A 1 174 ? 8.263 24.094 2.729 1.00 34.56 174 PRO A O 1
ATOM 1293 N N . ALA A 1 175 ? 6.463 24.645 3.969 1.00 40.19 175 ALA A N 1
ATOM 1294 C CA . ALA A 1 175 ? 5.983 25.700 3.090 1.00 40.19 175 ALA A CA 1
ATOM 1295 C C . ALA A 1 175 ? 7.086 26.750 2.872 1.00 40.19 175 ALA A C 1
ATOM 1297 O O . ALA A 1 175 ? 7.589 27.344 3.827 1.00 40.19 175 ALA A O 1
ATOM 1298 N N . SER A 1 176 ? 7.473 26.971 1.612 1.00 33.81 176 SER A N 1
ATOM 1299 C CA . SER A 1 176 ? 8.371 28.074 1.251 1.00 33.81 176 SER A CA 1
ATOM 1300 C C . SER A 1 176 ? 7.668 29.430 1.436 1.00 33.81 176 SER A C 1
ATOM 1302 O O . SER A 1 176 ? 6.445 29.498 1.284 1.00 33.81 176 SER A O 1
ATOM 1304 N N . PRO A 1 177 ? 8.402 30.517 1.754 1.00 39.94 177 PRO A N 1
ATOM 1305 C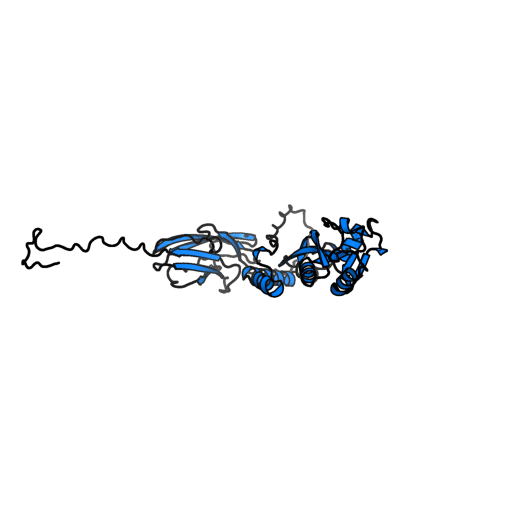 CA . PRO A 1 177 ? 7.812 31.833 1.991 1.00 39.94 177 PRO A CA 1
ATOM 1306 C C . PRO A 1 177 ? 7.122 32.388 0.734 1.00 39.94 177 PRO A C 1
ATOM 1308 O O . PRO A 1 177 ? 7.541 32.074 -0.384 1.00 39.94 177 PRO A O 1
ATOM 1311 N N . PRO A 1 178 ? 6.095 33.241 0.885 1.00 43.47 178 PRO A N 1
ATOM 1312 C CA . PRO A 1 178 ? 5.290 33.698 -0.238 1.00 43.47 178 PRO A CA 1
ATOM 1313 C C . PRO A 1 178 ? 6.083 34.672 -1.120 1.00 43.47 178 PRO A C 1
ATOM 1315 O O . PRO A 1 178 ? 6.465 35.756 -0.680 1.00 43.47 178 PRO A O 1
ATOM 1318 N N . ALA A 1 179 ? 6.292 34.303 -2.385 1.00 37.91 179 ALA A N 1
ATOM 1319 C CA . ALA A 1 179 ? 6.622 35.254 -3.442 1.00 37.91 179 ALA A CA 1
ATOM 1320 C C . ALA A 1 179 ? 5.331 35.930 -3.940 1.00 37.91 179 ALA A C 1
ATOM 1322 O O . ALA A 1 179 ? 4.279 35.296 -4.027 1.00 37.91 179 ALA A O 1
ATOM 1323 N N . ALA A 1 180 ? 5.416 37.230 -4.226 1.00 39.53 180 ALA A N 1
ATOM 1324 C CA . ALA A 1 180 ? 4.286 38.103 -4.532 1.00 39.53 180 ALA A CA 1
ATOM 1325 C C . ALA A 1 180 ? 3.398 37.600 -5.692 1.00 39.53 180 ALA A C 1
ATOM 1327 O O . ALA A 1 180 ? 3.871 37.210 -6.757 1.00 39.53 180 ALA A O 1
ATOM 1328 N N . THR A 1 181 ? 2.088 37.661 -5.457 1.00 32.44 181 THR A N 1
ATOM 1329 C CA . THR A 1 181 ? 0.969 37.278 -6.333 1.00 32.44 181 THR A CA 1
ATOM 1330 C C . THR A 1 181 ? 0.866 38.081 -7.635 1.00 32.44 181 THR A C 1
ATOM 1332 O O . THR A 1 181 ? 0.904 39.311 -7.577 1.00 32.44 181 THR A O 1
ATOM 1335 N N . PRO A 1 182 ? 0.495 37.440 -8.761 1.00 36.31 182 PRO A N 1
ATOM 1336 C CA . PRO A 1 182 ? -0.438 38.007 -9.720 1.00 36.31 182 PRO A CA 1
ATOM 1337 C C . PRO A 1 182 ? -1.873 37.534 -9.419 1.00 36.31 182 PRO A C 1
ATOM 1339 O O . PRO A 1 182 ? -2.126 36.387 -9.052 1.00 36.31 182 PRO A O 1
ATOM 1342 N N . THR A 1 183 ? -2.816 38.459 -9.550 1.00 46.00 183 THR A N 1
ATOM 1343 C CA . THR A 1 183 ? -4.253 38.294 -9.306 1.00 46.00 183 THR A CA 1
ATOM 1344 C C . THR A 1 183 ? -4.892 37.314 -10.299 1.00 46.00 183 THR A C 1
ATOM 1346 O O . THR A 1 183 ? -4.825 37.539 -11.505 1.00 46.00 183 THR A O 1
ATOM 1349 N N . VAL A 1 184 ? -5.571 36.271 -9.804 1.00 34.41 184 VAL A N 1
ATOM 1350 C CA . VAL A 1 184 ? -6.468 35.405 -10.595 1.00 34.41 184 VAL A CA 1
ATOM 1351 C C . VAL A 1 184 ? -7.838 35.313 -9.911 1.00 34.41 184 VAL A C 1
ATOM 1353 O O . VAL A 1 184 ? -7.938 35.346 -8.687 1.00 34.41 184 VAL A O 1
ATOM 1356 N N . ALA A 1 185 ? -8.870 35.270 -10.756 1.00 36.62 185 ALA A N 1
ATOM 1357 C CA . ALA A 1 185 ? -10.313 35.261 -10.505 1.00 36.62 185 ALA A CA 1
ATOM 1358 C C . ALA A 1 185 ? -10.803 34.308 -9.384 1.00 36.62 185 ALA A C 1
ATOM 1360 O O . ALA A 1 185 ? -10.136 33.317 -9.087 1.00 36.62 185 ALA A O 1
ATOM 1361 N N . PRO A 1 186 ? -11.983 34.570 -8.774 1.00 39.62 186 PRO A N 1
ATOM 1362 C CA . PRO A 1 186 ? -12.473 33.799 -7.633 1.00 39.62 186 PRO A CA 1
ATOM 1363 C C . PRO A 1 186 ? -12.774 32.345 -8.022 1.00 39.62 186 PRO A C 1
ATOM 1365 O O . PRO A 1 186 ? -13.645 32.069 -8.845 1.00 39.62 186 PRO A O 1
ATOM 1368 N N . SER A 1 187 ? -12.037 31.426 -7.399 1.00 37.62 187 SER A N 1
ATOM 1369 C CA . SER A 1 187 ? -12.261 29.980 -7.455 1.00 37.62 187 SER A CA 1
ATOM 1370 C C . SER A 1 187 ? -13.495 29.608 -6.612 1.00 37.62 187 SER A C 1
ATOM 1372 O O . SER A 1 187 ? -13.731 30.260 -5.589 1.00 37.62 187 SER A O 1
ATOM 1374 N N . PRO A 1 188 ? -14.299 28.597 -7.001 1.00 38.06 188 PRO A N 1
ATOM 1375 C CA . PRO A 1 188 ? -15.477 28.191 -6.240 1.00 38.06 188 PRO A CA 1
ATOM 1376 C C . PRO A 1 188 ? -15.067 27.736 -4.838 1.00 38.06 188 PRO A C 1
ATOM 1378 O O . PRO A 1 188 ? -14.119 26.970 -4.675 1.00 38.06 188 PRO A O 1
ATOM 1381 N N . THR A 1 189 ? -15.781 28.232 -3.829 1.00 40.56 189 THR A N 1
ATOM 1382 C CA . THR A 1 189 ? -15.564 27.918 -2.416 1.00 40.56 189 THR A CA 1
ATOM 1383 C C . THR A 1 189 ? -15.522 26.397 -2.219 1.00 40.56 189 THR A C 1
ATOM 1385 O O . THR A 1 189 ? -16.531 25.740 -2.488 1.00 40.56 189 THR A O 1
ATOM 1388 N N . PRO A 1 190 ? -14.392 25.819 -1.769 1.00 44.97 190 PRO A N 1
ATOM 1389 C CA . PRO A 1 190 ? -14.307 24.394 -1.484 1.00 44.97 190 PRO A CA 1
ATOM 1390 C C . PRO A 1 190 ? -15.372 24.001 -0.460 1.00 44.97 190 PRO A C 1
ATOM 1392 O O . PRO A 1 190 ? -15.561 24.684 0.551 1.00 44.97 190 PRO A O 1
ATOM 1395 N N . GLY A 1 191 ? -16.090 22.914 -0.741 1.00 57.09 191 GLY A N 1
ATOM 1396 C CA . GLY A 1 191 ? -17.042 22.336 0.198 1.00 57.09 191 GLY A CA 1
ATOM 1397 C C . GLY A 1 191 ? -16.352 21.977 1.515 1.00 57.09 191 GLY A C 1
ATOM 1398 O O . GLY A 1 191 ? -15.209 21.529 1.541 1.00 57.09 191 GLY A O 1
ATOM 1399 N N . CYS A 1 192 ? -17.057 22.199 2.617 1.00 67.94 192 CYS A N 1
ATOM 1400 C CA . CYS A 1 192 ? -16.578 21.902 3.958 1.00 67.94 192 CYS A CA 1
ATOM 1401 C C . CYS A 1 192 ? -16.527 20.368 4.145 1.00 67.94 192 CYS A C 1
ATOM 1403 O O . CYS A 1 192 ? -17.576 19.722 4.139 1.00 67.94 192 CYS A O 1
ATOM 1405 N N . ILE A 1 193 ? -15.328 19.791 4.288 1.00 71.75 193 ILE A N 1
ATOM 1406 C CA . ILE A 1 193 ? -15.108 18.364 4.585 1.00 71.75 193 ILE A CA 1
ATOM 1407 C C . ILE A 1 193 ? -14.601 18.225 6.022 1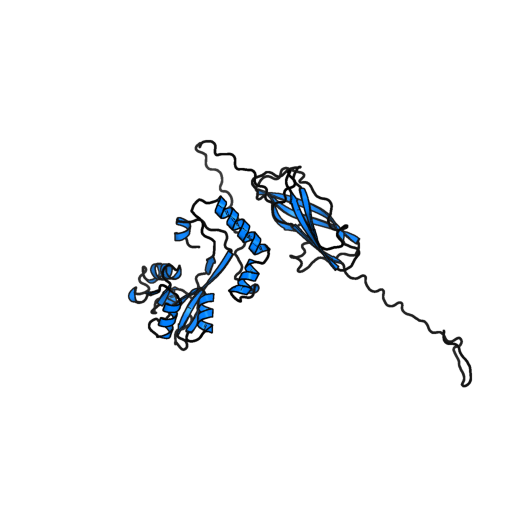.00 71.75 193 ILE A C 1
ATOM 1409 O O . ILE A 1 193 ? -13.559 18.783 6.367 1.00 71.75 193 ILE A O 1
ATOM 1413 N N . ASP A 1 194 ? -15.312 17.462 6.846 1.00 75.88 194 ASP A N 1
ATOM 1414 C CA . ASP A 1 194 ? -14.917 17.162 8.222 1.00 75.88 194 ASP A CA 1
ATOM 1415 C C . ASP A 1 194 ? -13.994 15.941 8.268 1.00 75.88 194 ASP A C 1
ATOM 1417 O O . ASP A 1 194 ? -14.365 14.859 7.817 1.00 75.88 194 ASP A O 1
ATOM 1421 N N . SER A 1 195 ? -12.790 16.092 8.821 1.00 73.06 195 SER A N 1
ATOM 1422 C CA . SER A 1 195 ? -11.863 14.977 9.033 1.00 73.06 195 SER A CA 1
ATOM 1423 C C . SER A 1 195 ? -10.959 15.255 10.226 1.00 73.06 195 SER A C 1
ATOM 1425 O O . SER A 1 195 ? -10.468 16.373 10.355 1.00 73.06 195 SER A O 1
ATOM 1427 N N . MET A 1 196 ? -10.757 14.241 11.072 1.00 84.25 196 MET A N 1
ATOM 1428 C CA . MET A 1 196 ? -9.857 14.223 12.231 1.00 84.25 196 MET A CA 1
ATOM 1429 C C . MET A 1 196 ? -8.826 13.118 12.036 1.00 84.25 196 MET A C 1
ATOM 1431 O O . MET A 1 196 ? -9.203 12.032 11.615 1.00 84.25 196 MET A O 1
ATOM 1435 N N . ALA A 1 197 ? -7.561 13.383 12.342 1.00 60.06 197 ALA A N 1
ATOM 1436 C CA . ALA A 1 197 ? -6.511 12.373 12.378 1.00 60.06 197 ALA A CA 1
ATOM 1437 C C . ALA A 1 197 ? -5.931 12.247 13.786 1.00 60.06 197 ALA A C 1
ATOM 1439 O O . ALA A 1 197 ? -5.712 13.256 14.461 1.00 60.06 197 ALA A O 1
ATOM 1440 N N . PHE A 1 198 ? -5.652 11.027 14.226 1.00 75.81 198 PHE A N 1
ATOM 1441 C CA . PHE A 1 198 ? -4.903 10.803 15.458 1.00 75.81 198 PHE A CA 1
ATOM 1442 C C . PHE A 1 198 ? -3.432 11.199 15.257 1.00 75.81 198 PHE A C 1
ATOM 1444 O O . PHE A 1 198 ? -2.844 10.907 14.218 1.00 75.81 198 PHE A O 1
ATOM 1451 N N . VAL A 1 199 ? -2.837 11.884 16.238 1.00 65.31 199 VAL A N 1
ATOM 1452 C CA . VAL A 1 199 ? -1.416 12.268 16.199 1.00 65.31 199 VAL A CA 1
ATOM 1453 C C . VAL A 1 199 ? -0.613 11.404 17.160 1.00 65.31 199 VAL A C 1
ATOM 1455 O O . VAL A 1 199 ? 0.320 10.731 16.734 1.00 65.31 199 VAL A O 1
ATOM 1458 N N . ASN A 1 200 ? -0.951 11.440 18.450 1.00 66.69 200 ASN A N 1
ATOM 1459 C CA . ASN A 1 200 ? -0.293 10.639 19.477 1.00 66.69 200 ASN A CA 1
ATOM 1460 C C . ASN A 1 200 ? -1.092 10.611 20.787 1.00 66.69 200 ASN A C 1
ATOM 1462 O O . ASN A 1 200 ? -1.900 11.502 21.078 1.00 66.69 200 ASN A O 1
ATOM 1466 N N . ASP A 1 201 ? -0.808 9.609 21.613 1.00 73.00 201 ASP A N 1
ATOM 1467 C CA . ASP A 1 201 ? -1.269 9.553 22.992 1.00 73.00 201 ASP A CA 1
ATOM 1468 C C . ASP A 1 201 ? -0.523 10.582 23.847 1.00 73.00 201 ASP A C 1
ATOM 1470 O O . ASP A 1 201 ? 0.693 10.759 23.737 1.00 73.00 201 ASP A O 1
ATOM 1474 N N . LEU A 1 202 ? -1.264 11.283 24.707 1.00 74.12 202 LEU A N 1
ATOM 1475 C CA . LEU A 1 202 ? -0.704 12.227 25.683 1.00 74.12 202 LEU A CA 1
ATOM 1476 C C . LEU A 1 202 ? -0.569 11.595 27.073 1.00 74.12 202 LEU A C 1
ATOM 1478 O O . LEU A 1 202 ? 0.237 12.041 27.886 1.00 74.12 202 LEU A O 1
ATOM 1482 N N . SER A 1 203 ? -1.361 10.563 27.355 1.00 83.44 203 SER A N 1
ATOM 1483 C CA . SER A 1 203 ? -1.285 9.753 28.572 1.00 83.44 203 SER A CA 1
ATOM 1484 C C . SER A 1 203 ? -1.803 8.344 28.295 1.00 83.44 203 SER A C 1
ATOM 1486 O O . SER A 1 203 ? -2.574 8.164 27.357 1.00 83.44 203 SER A O 1
ATOM 1488 N N . TYR A 1 204 ? -1.419 7.356 29.112 1.00 77.62 204 TYR A N 1
ATOM 1489 C CA . TYR A 1 204 ? -1.887 5.961 29.004 1.00 77.62 204 TYR A CA 1
ATOM 1490 C C . TYR A 1 204 ? -1.778 5.391 27.582 1.00 77.62 204 TYR A C 1
ATOM 1492 O O . TYR A 1 204 ? -2.770 4.914 27.031 1.00 77.62 204 TYR A O 1
ATOM 1500 N N . ASP A 1 205 ? -0.600 5.520 26.971 1.00 77.06 205 ASP A N 1
ATOM 1501 C CA . ASP A 1 205 ? -0.273 4.781 25.750 1.00 77.06 205 ASP A CA 1
ATOM 1502 C C . ASP A 1 205 ? -0.322 3.281 26.074 1.00 77.06 205 ASP A C 1
ATOM 1504 O O . ASP A 1 205 ? 0.369 2.808 26.980 1.00 77.06 205 ASP A O 1
ATOM 1508 N N . ASP A 1 206 ? -1.227 2.571 25.406 1.00 64.50 206 ASP A N 1
ATOM 1509 C CA . ASP A 1 206 ? -1.460 1.137 25.581 1.00 64.50 206 ASP A CA 1
ATOM 1510 C C . ASP A 1 206 ? -0.682 0.287 24.565 1.00 64.50 206 ASP A C 1
ATOM 1512 O O . ASP A 1 206 ? -0.841 -0.940 24.538 1.00 64.50 206 ASP A O 1
ATOM 1516 N N . TYR A 1 207 ? 0.171 0.939 23.762 1.00 65.19 207 TYR A N 1
ATOM 1517 C CA . TYR A 1 207 ? 0.957 0.357 22.681 1.00 65.19 207 TYR A CA 1
ATOM 1518 C C . TYR A 1 207 ? 0.088 -0.485 21.741 1.00 65.19 207 TYR A C 1
ATOM 1520 O O . TYR A 1 207 ? 0.423 -1.628 21.428 1.00 65.19 207 TYR A O 1
ATOM 1528 N N . ASP A 1 208 ? -1.066 0.059 21.350 1.00 65.00 208 ASP A N 1
ATOM 1529 C CA . ASP A 1 208 ? -2.084 -0.621 20.544 1.00 65.00 208 ASP A CA 1
ATOM 1530 C C . ASP A 1 208 ? -2.492 -1.975 21.148 1.00 65.00 208 ASP A C 1
ATOM 1532 O O . ASP A 1 208 ? -2.452 -3.028 20.513 1.00 65.00 208 ASP A O 1
ATOM 1536 N N . MET A 1 209 ? -2.842 -1.949 22.438 1.00 71.31 209 MET A N 1
ATOM 1537 C CA . MET A 1 209 ? -3.209 -3.122 23.247 1.00 71.31 209 MET A CA 1
ATOM 1538 C C . MET A 1 209 ? -2.102 -4.170 23.459 1.00 71.31 209 MET A C 1
ATOM 1540 O O . MET A 1 209 ? -2.374 -5.205 24.074 1.00 71.31 209 MET A O 1
ATOM 1544 N N . THR A 1 210 ? -0.864 -3.938 23.015 1.00 60.84 210 THR A N 1
ATOM 1545 C CA . THR A 1 210 ? 0.243 -4.879 23.272 1.00 60.84 210 THR A CA 1
ATOM 1546 C C . THR A 1 210 ? 0.779 -4.780 24.701 1.00 60.84 210 THR A C 1
ATOM 1548 O O . THR A 1 210 ? 1.322 -5.757 25.220 1.00 60.84 210 THR A O 1
ATOM 1551 N N . ALA A 1 211 ? 0.576 -3.640 25.371 1.00 69.50 211 ALA A N 1
ATOM 1552 C CA . ALA A 1 211 ? 0.958 -3.430 26.766 1.00 69.50 211 ALA A CA 1
ATOM 1553 C C . ALA A 1 211 ? -0.032 -2.498 27.503 1.00 69.50 211 ALA A C 1
ATOM 1555 O O . ALA A 1 211 ? 0.346 -1.405 27.931 1.00 69.50 211 ALA A O 1
ATOM 1556 N N . PRO A 1 212 ? -1.305 -2.909 27.680 1.00 82.06 212 PRO A N 1
ATOM 1557 C CA . PRO A 1 212 ? -2.313 -2.083 28.335 1.00 82.06 212 PRO A CA 1
ATOM 1558 C C . PRO A 1 212 ? -1.955 -1.845 29.815 1.00 82.06 212 PRO A C 1
ATOM 1560 O O . PRO A 1 212 ? -1.706 -2.813 30.543 1.00 82.06 212 PRO A O 1
ATOM 1563 N N . PRO A 1 213 ? -1.974 -0.587 30.296 1.00 85.94 213 PRO A N 1
ATOM 1564 C CA . PRO A 1 213 ? -1.685 -0.259 31.686 1.00 85.94 213 PRO A CA 1
ATOM 1565 C C . PRO A 1 213 ? -2.561 -1.027 32.680 1.00 85.94 213 PRO A C 1
ATOM 1567 O O . PRO A 1 213 ? -3.767 -1.188 32.473 1.00 85.94 213 PRO A O 1
ATOM 1570 N N . LEU A 1 214 ? -1.953 -1.465 33.785 1.00 88.81 214 LEU A N 1
ATOM 1571 C CA . LEU A 1 214 ? -2.660 -2.109 34.887 1.00 88.81 214 LEU A CA 1
ATOM 1572 C C . LEU A 1 214 ? -3.275 -1.048 35.805 1.00 88.81 214 LEU A C 1
ATOM 1574 O O . LEU A 1 214 ? -2.548 -0.194 36.314 1.00 88.81 214 LEU A O 1
ATOM 1578 N N . LEU A 1 215 ? -4.586 -1.114 36.027 1.00 90.06 215 LEU A N 1
ATOM 1579 C CA . LEU A 1 215 ? -5.313 -0.222 36.930 1.00 90.06 215 LEU A CA 1
ATOM 1580 C C . LEU A 1 215 ? -6.097 -1.022 37.966 1.00 90.06 215 LEU A C 1
ATOM 1582 O O . LEU A 1 215 ? -6.683 -2.057 37.655 1.00 90.06 215 LEU A O 1
ATOM 1586 N N . GLU A 1 216 ? -6.133 -0.515 39.194 1.00 90.06 216 GLU A N 1
ATOM 1587 C CA . GLU A 1 216 ? -6.903 -1.121 40.275 1.00 90.06 216 GLU A CA 1
ATOM 1588 C C . GLU A 1 216 ? -8.417 -1.014 40.009 1.00 90.06 216 GLU A C 1
ATOM 1590 O O . GLU A 1 216 ? -8.877 -0.034 39.406 1.00 90.06 216 GLU A O 1
ATOM 1595 N N . PRO A 1 217 ? -9.227 -1.979 40.482 1.00 89.88 217 PRO A N 1
ATOM 1596 C CA . PRO A 1 217 ? -10.682 -1.903 40.392 1.00 89.88 217 PRO A CA 1
ATOM 1597 C C . PRO A 1 217 ? -11.234 -0.567 40.923 1.00 89.88 217 PRO A C 1
ATOM 1599 O O . PRO A 1 217 ? -11.021 -0.211 42.082 1.00 89.88 217 PRO A O 1
ATOM 1602 N N . GLY A 1 218 ? -11.968 0.179 40.089 1.00 87.38 218 GLY A N 1
ATOM 1603 C CA . GLY A 1 218 ? -12.544 1.481 40.455 1.00 87.38 218 GLY A CA 1
ATOM 1604 C C . GLY A 1 218 ? -11.565 2.663 40.445 1.00 87.38 218 GLY A C 1
ATOM 1605 O O . GLY A 1 218 ? -11.957 3.774 40.807 1.00 87.38 218 GLY A O 1
ATOM 1606 N N . GLN A 1 219 ? -10.310 2.462 40.032 1.00 89.06 219 GLN A N 1
ATOM 1607 C CA . GLN A 1 219 ? -9.319 3.531 39.937 1.00 89.06 219 GLN A CA 1
ATOM 1608 C C . GLN A 1 219 ? -9.732 4.582 38.899 1.00 89.06 219 GLN A C 1
ATOM 1610 O O . GLN A 1 219 ? -10.048 4.257 37.754 1.00 89.06 219 GLN A O 1
ATOM 1615 N N . THR A 1 220 ? -9.683 5.858 39.278 1.00 90.00 220 THR A N 1
ATOM 1616 C CA . THR A 1 220 ? -9.879 6.969 38.342 1.00 90.00 220 THR A CA 1
ATOM 1617 C C . THR A 1 220 ? -8.586 7.278 37.588 1.00 90.00 220 THR A C 1
ATOM 1619 O O . THR A 1 220 ? -7.487 7.185 38.140 1.00 90.00 220 THR A O 1
ATOM 1622 N N . PHE A 1 221 ? -8.700 7.643 36.313 1.00 89.12 221 PHE A N 1
ATOM 1623 C CA . PHE A 1 221 ? -7.558 8.003 35.479 1.00 89.12 221 PHE A CA 1
ATOM 1624 C C . PHE A 1 221 ? -7.946 8.988 34.376 1.00 89.12 221 PHE A C 1
ATOM 1626 O O . PHE A 1 221 ? -9.098 9.034 33.951 1.00 89.12 221 PHE A O 1
ATOM 1633 N N . ARG A 1 222 ? -6.975 9.779 33.901 1.00 89.25 222 ARG A N 1
ATOM 1634 C CA . ARG A 1 222 ? -7.194 10.787 32.856 1.00 89.25 222 ARG A CA 1
ATOM 1635 C C . ARG A 1 222 ? -6.484 10.412 31.565 1.00 89.25 222 ARG A C 1
ATOM 1637 O O . ARG A 1 222 ? -5.253 10.436 31.498 1.00 89.25 222 ARG A O 1
ATOM 1644 N N . LYS A 1 223 ? -7.259 10.115 30.526 1.00 88.25 223 LYS A N 1
ATOM 1645 C CA . LYS A 1 223 ? -6.757 9.787 29.191 1.00 88.25 223 LYS A CA 1
ATOM 1646 C C . LYS A 1 223 ? -6.722 11.029 28.309 1.00 88.25 223 LYS A C 1
ATOM 1648 O O . LYS A 1 223 ? -7.708 11.759 28.261 1.00 88.25 223 LYS A O 1
ATOM 1653 N N . GLY A 1 224 ? -5.607 11.259 27.619 1.00 87.31 224 GLY A N 1
ATOM 1654 C CA . GLY A 1 224 ? -5.461 12.344 26.659 1.00 87.31 224 GLY A CA 1
ATOM 1655 C C . GLY A 1 224 ? -4.967 11.870 25.296 1.00 87.31 224 GLY A C 1
ATOM 1656 O O . GLY A 1 224 ? -4.081 11.018 25.226 1.00 87.31 224 GLY A O 1
ATOM 1657 N N . TRP A 1 225 ? -5.500 12.468 24.232 1.00 91.00 225 TRP A N 1
ATOM 1658 C CA . TRP A 1 225 ? -5.038 12.280 22.854 1.00 91.00 225 TRP A CA 1
ATOM 1659 C C . TRP A 1 225 ? -4.819 13.633 22.196 1.00 91.00 225 TRP A C 1
ATOM 1661 O O . TRP A 1 225 ? -5.647 14.535 22.347 1.00 91.00 225 TRP A O 1
ATOM 1671 N N . ARG A 1 226 ? -3.753 13.748 21.407 1.00 83.50 226 ARG A N 1
ATOM 1672 C CA . ARG A 1 226 ? -3.602 14.834 20.444 1.00 83.50 226 ARG A CA 1
ATOM 1673 C C . ARG A 1 226 ? -4.132 14.377 19.101 1.00 83.50 226 ARG A C 1
ATOM 1675 O O . ARG A 1 226 ? -3.786 13.300 18.614 1.00 83.50 226 ARG A O 1
ATOM 1682 N N . VAL A 1 227 ? -4.953 15.218 18.494 1.00 80.06 227 VAL A N 1
ATOM 1683 C CA . VAL A 1 227 ? -5.523 14.985 17.171 1.00 80.06 227 VAL A CA 1
ATOM 1684 C C . VAL A 1 227 ? -5.252 16.175 16.261 1.00 80.06 227 VAL A C 1
ATOM 1686 O O . VAL A 1 227 ? -4.979 17.278 16.729 1.00 80.06 227 VAL A O 1
ATOM 1689 N N . LEU A 1 228 ? -5.330 15.959 14.957 1.00 75.44 228 LEU A N 1
ATOM 1690 C CA . LEU A 1 228 ? -5.130 16.946 13.906 1.00 75.44 228 LEU A CA 1
ATOM 1691 C C . LEU A 1 228 ? -6.436 17.134 13.143 1.00 75.44 228 LEU A C 1
ATOM 1693 O O . LEU A 1 228 ? -7.055 16.157 12.723 1.00 75.44 228 LEU A O 1
ATOM 1697 N N . ASN A 1 229 ? -6.829 18.382 12.905 1.00 81.25 229 ASN A N 1
ATOM 1698 C CA . ASN A 1 229 ? -7.836 18.670 11.898 1.00 81.25 229 ASN A CA 1
ATOM 1699 C C . ASN A 1 229 ? -7.211 18.539 10.512 1.00 81.25 229 ASN A C 1
ATOM 1701 O O . ASN A 1 229 ? -6.527 19.444 10.051 1.00 81.25 229 ASN A O 1
ATOM 1705 N N . ASN A 1 230 ? -7.425 17.405 9.852 1.00 67.44 230 ASN A N 1
ATOM 1706 C CA . ASN A 1 230 ? -6.993 17.176 8.474 1.00 67.44 230 ASN A CA 1
ATOM 1707 C C . ASN A 1 230 ? -8.147 17.334 7.467 1.00 67.44 230 ASN A C 1
ATOM 1709 O O . ASN A 1 230 ? -8.032 16.889 6.328 1.00 67.44 230 ASN A O 1
ATOM 1713 N N . GLY A 1 231 ? -9.262 17.938 7.890 1.00 67.38 231 GLY A N 1
ATOM 1714 C CA . GLY A 1 231 ? -10.384 18.302 7.032 1.00 67.38 231 GLY A CA 1
ATOM 1715 C C . GLY A 1 231 ? -10.215 19.677 6.381 1.00 67.38 231 GLY A C 1
ATOM 1716 O O . GLY A 1 231 ? -9.190 20.334 6.515 1.00 67.38 231 GLY A O 1
ATOM 1717 N N . ALA A 1 232 ? -11.256 20.128 5.686 1.00 71.19 232 ALA A N 1
ATOM 1718 C CA . ALA A 1 232 ? -11.370 21.469 5.106 1.00 71.19 232 ALA A CA 1
ATOM 1719 C C . ALA A 1 232 ? -12.251 22.414 5.951 1.00 71.19 232 ALA A C 1
ATOM 1721 O O . ALA A 1 232 ? -12.279 23.620 5.711 1.00 71.19 232 ALA A O 1
ATOM 1722 N N . CYS A 1 233 ? -12.965 21.878 6.946 1.00 78.56 233 CYS A N 1
ATOM 1723 C CA . CYS A 1 233 ? -13.775 22.642 7.890 1.00 78.56 233 CYS A CA 1
ATOM 1724 C C . CYS A 1 233 ? -12.983 23.038 9.129 1.00 78.56 233 CYS A C 1
ATOM 1726 O O . CYS A 1 233 ? -12.341 22.196 9.748 1.00 78.56 233 CYS A O 1
ATOM 1728 N N . THR A 1 234 ? -13.122 24.281 9.579 1.00 85.38 234 THR A N 1
ATOM 1729 C CA . THR A 1 234 ? -12.723 24.646 10.942 1.00 85.38 234 THR A CA 1
ATOM 1730 C C . THR A 1 234 ? -13.678 23.989 11.935 1.00 85.38 234 THR A C 1
ATOM 1732 O O . THR A 1 234 ? -14.885 24.247 11.897 1.00 85.38 234 THR A O 1
ATOM 1735 N N . TRP A 1 235 ? -13.151 23.164 12.840 1.00 91.19 235 TRP A N 1
ATOM 1736 C CA . TRP A 1 235 ? -13.940 22.668 13.965 1.00 91.19 235 TRP A CA 1
ATOM 1737 C C . TRP A 1 235 ? -14.175 23.789 14.968 1.00 91.19 235 TRP A C 1
ATOM 1739 O O . TRP A 1 235 ? -13.336 24.670 15.126 1.00 91.19 235 TRP A O 1
ATOM 1749 N N . GLY A 1 236 ? -15.286 23.731 15.688 1.00 89.12 236 GLY A N 1
ATOM 1750 C CA . GLY A 1 236 ? -15.614 24.675 16.755 1.00 89.12 236 GLY A CA 1
ATOM 1751 C C . GLY A 1 236 ? -16.576 24.052 17.760 1.00 89.12 236 GLY A C 1
ATOM 1752 O O . GLY A 1 236 ? -16.766 22.839 17.761 1.00 89.12 236 GLY A O 1
ATOM 1753 N N . GLY A 1 237 ? -17.251 24.876 18.563 1.00 89.69 237 GLY A N 1
ATOM 1754 C CA . GLY A 1 237 ? -18.121 24.443 19.674 1.00 89.69 237 GLY A CA 1
ATOM 1755 C C . GLY A 1 237 ? -19.311 23.534 19.335 1.00 89.69 237 GLY A C 1
ATOM 1756 O O . GLY A 1 237 ? -20.047 23.147 20.233 1.00 89.69 237 GLY A O 1
ATOM 1757 N N . ALA A 1 238 ? -19.524 23.201 18.063 1.00 87.56 238 ALA A N 1
ATOM 1758 C CA . ALA A 1 238 ? -20.546 22.258 17.611 1.00 87.56 238 ALA A CA 1
ATOM 1759 C C . ALA A 1 238 ? -19.979 20.872 17.240 1.00 87.56 238 ALA A C 1
ATOM 1761 O O . ALA A 1 238 ? -20.724 20.026 16.755 1.00 87.56 238 ALA A O 1
ATOM 1762 N N . TYR A 1 239 ? -18.675 20.655 17.427 1.00 90.75 239 TYR A N 1
ATOM 1763 C CA . TYR A 1 239 ? -17.993 19.392 17.162 1.00 90.75 239 TYR A CA 1
ATOM 1764 C C . TYR A 1 239 ? -17.664 18.681 18.465 1.00 90.75 239 TYR A C 1
ATOM 1766 O O . TYR A 1 239 ? -17.174 19.303 19.412 1.00 90.75 239 TYR A O 1
ATOM 1774 N N . THR A 1 240 ? -17.890 17.374 18.505 1.00 92.56 240 THR A N 1
ATOM 1775 C CA . THR A 1 240 ? -17.802 16.601 19.742 1.00 92.56 240 THR A CA 1
ATOM 1776 C C . THR A 1 240 ? -17.113 15.266 19.500 1.00 92.56 240 THR A C 1
ATOM 1778 O O . THR A 1 240 ? -17.479 14.532 18.587 1.00 92.56 240 THR A O 1
ATOM 1781 N N . LEU A 1 241 ? -16.149 14.921 20.353 1.00 90.25 241 LEU A N 1
ATOM 1782 C CA . LEU A 1 241 ? -15.590 13.578 20.436 1.00 90.25 241 LEU A CA 1
ATOM 1783 C C . LEU A 1 241 ? -16.439 12.769 21.424 1.00 90.25 241 LEU A C 1
ATOM 1785 O O . LEU A 1 241 ? -16.521 13.104 22.609 1.00 90.25 241 LEU A O 1
ATOM 1789 N N . SER A 1 242 ? -17.114 11.734 20.931 1.00 84.94 242 SER A N 1
ATOM 1790 C CA . SER A 1 242 ? -18.066 10.937 21.708 1.00 84.94 242 SER A CA 1
ATOM 1791 C C . SER A 1 242 ? -17.786 9.444 21.577 1.00 84.94 242 SER A C 1
ATOM 1793 O O . SER A 1 242 ? -17.034 9.000 20.707 1.00 84.94 242 SER A O 1
ATOM 1795 N N . TYR A 1 243 ? -18.352 8.670 22.502 1.00 80.56 243 TYR A N 1
ATOM 1796 C CA . TYR A 1 243 ? -18.219 7.218 22.529 1.00 80.56 243 TYR A CA 1
ATOM 1797 C C . TYR A 1 243 ? -18.684 6.597 21.205 1.00 80.56 243 TYR A C 1
ATOM 1799 O O . TYR A 1 243 ? -19.768 6.909 20.713 1.00 80.56 243 TYR A O 1
ATOM 1807 N N . ALA A 1 244 ? -17.878 5.682 20.670 1.00 75.00 244 ALA A N 1
ATOM 1808 C CA . ALA A 1 244 ? -18.191 4.919 19.469 1.00 75.00 244 ALA A CA 1
ATOM 1809 C C . ALA A 1 244 ? -18.412 3.432 19.778 1.00 75.00 244 ALA A C 1
ATOM 1811 O O . ALA A 1 244 ? -19.390 2.845 19.316 1.00 75.00 244 ALA A O 1
ATOM 1812 N N . GLN A 1 245 ? -17.501 2.806 20.531 1.00 72.31 245 GLN A N 1
ATOM 1813 C CA . GLN A 1 245 ? -17.537 1.366 20.808 1.00 72.31 245 GLN A CA 1
ATOM 1814 C C . GLN A 1 245 ? -16.684 1.007 22.033 1.00 72.31 245 GLN A C 1
ATOM 1816 O O . GLN A 1 245 ? -15.744 1.715 22.371 1.00 72.31 245 GLN A O 1
ATOM 1821 N N . GLY A 1 246 ? -16.967 -0.118 22.689 1.00 69.44 246 GLY A N 1
ATOM 1822 C CA . GLY A 1 246 ? -16.108 -0.693 23.726 1.00 69.44 246 GLY A CA 1
ATOM 1823 C C . GLY A 1 246 ? -16.646 -2.023 24.245 1.00 69.44 246 GLY A C 1
ATOM 1824 O O . GLY A 1 246 ? -17.793 -2.375 23.959 1.00 69.44 246 GLY A O 1
ATOM 1825 N N . ASN A 1 247 ? -15.832 -2.770 24.990 1.00 66.19 247 ASN A N 1
ATOM 1826 C CA . ASN A 1 247 ? -16.269 -4.016 25.626 1.00 66.19 247 ASN A CA 1
ATOM 1827 C C . ASN A 1 247 ? -16.947 -3.769 26.989 1.00 66.19 247 ASN A C 1
ATOM 1829 O O . ASN A 1 247 ? -16.683 -2.791 27.683 1.00 66.19 247 ASN A O 1
ATOM 1833 N N . ALA A 1 248 ? -17.886 -4.650 27.348 1.00 57.69 248 ALA A N 1
ATOM 1834 C CA . ALA A 1 248 ? -18.661 -4.563 28.587 1.00 57.69 248 ALA A CA 1
ATOM 1835 C C . ALA A 1 248 ? -17.858 -5.024 29.826 1.00 57.69 248 ALA A C 1
ATOM 1837 O O . ALA A 1 248 ? -17.007 -5.902 29.675 1.00 57.69 248 ALA A O 1
ATOM 1838 N N . PRO A 1 249 ? -18.167 -4.533 31.051 1.00 54.03 249 PRO A N 1
ATOM 1839 C CA . PRO A 1 249 ? -19.227 -3.582 31.392 1.00 54.03 249 PRO A CA 1
ATOM 1840 C C . PRO A 1 249 ? -18.809 -2.113 31.195 1.00 54.03 249 PRO A C 1
ATOM 1842 O O . PRO A 1 249 ? -17.829 -1.620 31.739 1.00 54.03 249 PRO A O 1
ATOM 1845 N N . TRP A 1 250 ? -19.628 -1.424 30.407 1.00 54.75 250 TRP A N 1
ATOM 1846 C CA . TRP A 1 250 ? -19.417 -0.119 29.770 1.00 54.75 250 TRP A CA 1
ATOM 1847 C C . TRP A 1 250 ? -19.687 1.156 30.607 1.00 54.75 250 TRP A C 1
ATOM 1849 O O . TRP A 1 250 ? -19.094 2.175 30.251 1.00 54.75 250 TRP A O 1
ATOM 1859 N N . PRO A 1 251 ? -20.511 1.189 31.686 1.00 54.62 251 PRO A N 1
ATOM 1860 C CA . PRO A 1 251 ? -20.929 2.472 32.275 1.00 54.62 251 PRO A CA 1
ATOM 1861 C C . PRO A 1 251 ? -19.801 3.333 32.869 1.00 54.62 251 PRO A C 1
ATOM 1863 O O . PRO A 1 251 ? -19.977 4.538 33.006 1.00 54.62 251 PRO A O 1
ATOM 1866 N N . ALA A 1 252 ? -18.662 2.737 33.241 1.00 55.62 252 ALA A N 1
ATOM 1867 C CA . ALA A 1 252 ? -17.581 3.427 33.955 1.00 55.62 252 ALA A CA 1
ATOM 1868 C C . ALA A 1 252 ? -16.487 4.015 33.037 1.00 55.62 252 ALA A C 1
ATOM 1870 O O . ALA A 1 252 ? -15.825 4.984 33.409 1.00 55.62 252 ALA A O 1
ATOM 1871 N N . MET A 1 253 ? -16.315 3.464 31.827 1.00 61.88 253 MET A N 1
ATOM 1872 C CA . MET A 1 253 ? -15.217 3.829 30.919 1.00 61.88 253 MET A CA 1
ATOM 1873 C C . MET A 1 253 ? -15.642 4.614 29.673 1.00 61.88 253 MET A C 1
ATOM 1875 O O . MET A 1 253 ? -14.774 5.058 28.929 1.00 61.88 253 MET A O 1
ATOM 1879 N N . SER A 1 254 ? -16.938 4.806 29.404 1.00 61.53 254 SER A N 1
ATOM 1880 C CA . SER A 1 254 ? -17.370 5.556 28.212 1.00 61.53 254 SER A CA 1
ATOM 1881 C C . SER A 1 254 ? -17.036 7.052 28.282 1.00 61.53 254 SER A C 1
ATOM 1883 O O . SER A 1 254 ? -16.949 7.707 27.242 1.00 61.53 254 SER A O 1
ATOM 1885 N N . GLY A 1 255 ? -16.855 7.589 29.496 1.00 60.94 255 GLY A N 1
ATOM 1886 C CA . GLY A 1 255 ? -16.700 9.024 29.736 1.00 60.94 255 GLY A CA 1
ATOM 1887 C C . GLY A 1 255 ? -17.918 9.837 29.276 1.00 60.94 255 GLY A C 1
ATOM 1888 O O . GLY A 1 255 ? -18.850 9.320 28.654 1.00 60.94 255 GLY A O 1
ATOM 1889 N N . GLN A 1 256 ? -17.936 11.132 29.595 1.00 72.69 256 GLN A N 1
ATOM 1890 C CA . GLN A 1 256 ? -18.851 12.071 28.939 1.00 72.69 256 GLN A CA 1
ATOM 1891 C C . GLN A 1 256 ? -18.297 12.463 27.567 1.00 72.69 256 GLN A C 1
ATOM 1893 O O . GLN A 1 256 ? -17.092 12.420 27.354 1.00 72.69 256 GLN A O 1
ATOM 1898 N N . SER A 1 257 ? -19.164 12.858 26.634 1.00 84.06 257 SER A N 1
ATOM 1899 C CA . SER A 1 257 ? -18.708 13.395 25.346 1.00 84.06 257 SER A CA 1
ATOM 1900 C C . SER A 1 257 ? -18.036 14.756 25.544 1.00 84.06 257 SER A C 1
ATOM 1902 O O . SER A 1 257 ? -18.531 15.572 26.321 1.00 84.06 257 SER A O 1
ATOM 1904 N N . VAL A 1 258 ? -16.933 15.014 24.837 1.00 88.31 258 VAL A N 1
ATOM 1905 C CA . VAL A 1 258 ? -16.158 16.256 24.976 1.00 88.31 258 VAL A CA 1
ATOM 1906 C C . VAL A 1 258 ? -16.294 17.099 23.717 1.00 88.31 258 VAL A C 1
ATOM 1908 O O . VAL A 1 258 ? -15.920 16.681 22.622 1.00 88.31 258 VAL A O 1
ATOM 1911 N N . THR A 1 259 ? -16.823 18.308 23.877 1.00 91.69 259 THR A N 1
ATOM 1912 C CA . THR A 1 259 ? -16.961 19.285 22.793 1.00 91.69 259 THR A CA 1
ATOM 1913 C C . THR A 1 259 ? -15.673 20.080 22.609 1.00 91.69 259 THR A C 1
ATOM 1915 O O . THR A 1 259 ? -15.012 20.447 23.585 1.00 91.69 259 THR A O 1
ATOM 1918 N N . VAL A 1 260 ? -15.333 20.379 21.358 1.00 91.94 260 VAL A N 1
ATOM 1919 C CA . VAL A 1 260 ? -14.211 21.248 20.992 1.00 91.94 260 VAL A CA 1
ATOM 1920 C C . VAL A 1 260 ? -14.448 22.661 21.544 1.00 91.94 260 VAL A C 1
ATOM 1922 O O . VAL A 1 260 ? -15.466 23.282 21.258 1.00 91.94 260 VAL A O 1
ATOM 1925 N N . GLN A 1 261 ? -13.520 23.184 22.348 1.00 85.50 261 GLN A N 1
ATOM 1926 C CA . GLN A 1 261 ? -13.703 24.454 23.070 1.00 85.50 261 GLN A CA 1
ATOM 1927 C C . GLN A 1 261 ? -13.219 25.687 22.290 1.00 85.50 261 GLN A C 1
ATOM 1929 O O . GLN A 1 261 ? -13.575 26.814 22.627 1.00 85.50 261 GLN A O 1
ATOM 1934 N N . SER A 1 262 ? -12.403 25.496 21.253 1.00 85.56 262 SER A N 1
ATOM 1935 C CA . SER A 1 262 ? -11.811 26.569 20.449 1.00 85.56 262 SER A CA 1
ATOM 1936 C C . SER A 1 262 ? -11.905 26.263 18.957 1.00 85.56 262 SER A C 1
ATOM 1938 O O . SER A 1 262 ? -12.110 25.123 18.558 1.00 85.56 262 SER A O 1
ATOM 1940 N N . ASN A 1 263 ? -11.762 27.281 18.107 1.00 88.81 263 ASN A N 1
ATOM 1941 C CA . ASN A 1 263 ? -11.736 27.041 16.668 1.00 88.81 263 ASN A CA 1
ATOM 1942 C C . ASN A 1 263 ? -10.442 26.315 16.279 1.00 88.81 263 ASN A C 1
ATOM 1944 O O . ASN A 1 263 ? -9.350 26.850 16.474 1.00 88.81 263 ASN A O 1
ATOM 1948 N N . VAL A 1 264 ? -10.570 25.126 15.697 1.00 86.50 264 VAL A N 1
ATOM 1949 C CA . VAL A 1 264 ? -9.447 24.315 15.214 1.00 86.50 264 VAL A CA 1
ATOM 1950 C C . VAL A 1 264 ? -9.480 24.357 13.697 1.00 86.50 264 VAL A C 1
ATOM 1952 O O . VAL A 1 264 ? -10.275 23.661 13.068 1.00 86.50 264 VAL A O 1
ATOM 1955 N N . ALA A 1 265 ? -8.673 25.232 13.104 1.00 78.69 265 ALA A N 1
ATOM 1956 C CA . ALA A 1 265 ? -8.583 25.350 11.652 1.00 78.69 265 ALA A CA 1
ATOM 1957 C C . ALA A 1 265 ? -8.002 24.067 11.022 1.00 78.69 265 ALA A C 1
ATOM 1959 O O . ALA A 1 265 ? -7.271 23.341 11.702 1.00 78.69 265 ALA A O 1
ATOM 1960 N N . PRO A 1 266 ? -8.272 23.797 9.734 1.00 76.75 266 PRO A N 1
ATOM 1961 C CA . PRO A 1 266 ? -7.521 22.812 8.961 1.00 76.75 266 PRO A CA 1
ATOM 1962 C C . PRO A 1 266 ? -6.008 22.941 9.171 1.00 76.75 266 PRO A C 1
ATOM 1964 O O . PRO A 1 266 ? -5.454 24.039 9.121 1.00 76.75 266 PRO A O 1
ATOM 1967 N N . GLY A 1 267 ? -5.342 21.821 9.430 1.00 62.81 267 GLY A N 1
ATOM 1968 C CA . GLY A 1 267 ? -3.918 21.737 9.750 1.00 62.81 267 GLY A CA 1
ATOM 1969 C C . GLY A 1 267 ? -3.558 22.013 11.216 1.00 62.81 267 GLY A C 1
ATOM 1970 O O . GLY A 1 267 ? -2.405 21.810 11.590 1.00 62.81 267 GLY A O 1
ATOM 1971 N N . ALA A 1 268 ? -4.498 22.450 12.060 1.00 68.62 268 ALA A N 1
ATOM 1972 C CA . ALA A 1 268 ? -4.247 22.682 13.482 1.00 68.62 268 ALA A CA 1
ATOM 1973 C C . ALA A 1 268 ? -4.516 21.428 14.326 1.00 68.62 268 ALA A C 1
ATOM 1975 O O . ALA A 1 268 ? -5.409 20.631 14.032 1.00 68.62 268 ALA A O 1
ATOM 1976 N N . THR A 1 269 ? -3.762 21.273 15.414 1.00 79.88 269 THR A N 1
ATOM 1977 C CA . THR A 1 269 ? -3.958 20.189 16.383 1.00 79.88 269 THR A CA 1
ATOM 1978 C C . THR A 1 269 ? -4.863 20.602 17.539 1.00 79.88 269 THR A C 1
ATOM 1980 O O . THR A 1 269 ? -4.916 21.776 17.907 1.00 79.88 269 THR A O 1
ATOM 1983 N N . TYR A 1 270 ? -5.521 19.626 18.159 1.00 89.81 270 TYR A N 1
ATOM 1984 C CA . TYR A 1 270 ? -6.339 19.796 19.354 1.00 89.81 270 TYR A CA 1
ATOM 1985 C C . TYR A 1 270 ? -6.140 18.623 20.316 1.00 89.81 270 TYR A C 1
ATOM 1987 O O . TYR A 1 270 ? -6.027 17.477 19.884 1.00 89.81 270 TYR A O 1
ATOM 1995 N N . ASP A 1 271 ? -6.131 18.911 21.616 1.00 92.38 271 ASP A N 1
ATOM 1996 C CA . ASP A 1 271 ? -5.924 17.906 22.655 1.00 92.38 271 ASP A CA 1
ATOM 1997 C C . ASP A 1 271 ? -7.248 17.610 23.357 1.00 92.38 271 ASP A C 1
ATOM 1999 O O . ASP A 1 271 ? -7.871 18.491 23.957 1.00 92.38 271 ASP A O 1
ATOM 2003 N N . PHE A 1 272 ? -7.669 16.353 23.305 1.00 91.94 272 PHE A N 1
ATOM 2004 C CA . PHE A 1 272 ? -8.820 15.865 24.050 1.00 91.94 272 PHE A CA 1
ATOM 2005 C C . PHE A 1 272 ? -8.369 15.203 25.343 1.00 91.94 272 PHE A C 1
ATOM 2007 O O . PHE A 1 272 ? -7.371 14.490 25.352 1.00 91.94 272 PHE A O 1
ATOM 2014 N N . TYR A 1 273 ? -9.141 15.397 26.414 1.00 88.94 273 TYR A N 1
ATOM 2015 C CA . TYR A 1 273 ? -8.925 14.743 27.700 1.00 88.94 273 TYR A CA 1
ATOM 2016 C C . TYR A 1 273 ? -10.235 14.199 28.262 1.00 88.94 273 TYR A C 1
ATOM 2018 O O . TYR A 1 273 ? -11.243 14.902 28.251 1.00 88.94 273 TYR A O 1
ATOM 2026 N N . PHE A 1 274 ? -10.188 12.983 28.797 1.00 88.88 274 PHE A N 1
ATOM 2027 C CA . PHE A 1 274 ? -11.316 12.287 29.401 1.00 88.88 274 PHE A CA 1
ATOM 2028 C C . PHE A 1 274 ? -10.927 11.779 30.783 1.00 88.88 274 PHE A C 1
ATOM 2030 O O . PHE A 1 274 ? -9.905 11.107 30.933 1.00 88.88 274 PHE A O 1
ATOM 2037 N N . ASP A 1 275 ? -11.764 12.073 31.772 1.00 86.75 275 ASP A N 1
ATOM 2038 C CA . ASP A 1 275 ? -11.669 11.485 33.103 1.00 86.75 275 ASP A CA 1
ATOM 2039 C C . ASP A 1 275 ? -12.517 10.207 33.128 1.00 86.75 275 ASP A C 1
ATOM 2041 O O . ASP A 1 275 ? -13.722 10.234 32.863 1.00 86.75 275 ASP A O 1
ATOM 2045 N N . LEU A 1 276 ? -11.863 9.078 33.386 1.00 86.94 276 LEU A N 1
ATOM 2046 C CA . LEU A 1 276 ? -12.405 7.727 33.265 1.00 86.94 276 LEU A CA 1
ATOM 2047 C C . LEU A 1 276 ? -12.244 6.959 34.580 1.00 86.94 276 LEU A C 1
ATOM 2049 O O . LEU A 1 276 ? -11.410 7.305 35.420 1.00 86.94 276 LEU A O 1
ATOM 2053 N N . VAL A 1 277 ? -13.033 5.895 34.751 1.00 87.62 277 VAL A N 1
ATOM 2054 C CA . VAL A 1 277 ? -12.963 5.005 35.919 1.00 87.62 277 VAL A CA 1
ATOM 2055 C C . VAL A 1 277 ? -12.776 3.562 35.456 1.00 87.62 277 VAL A C 1
ATOM 2057 O O . VAL A 1 277 ? -13.561 3.055 34.654 1.00 87.62 277 VAL A O 1
ATOM 2060 N N . ALA A 1 278 ? -11.737 2.896 35.959 1.00 88.12 278 ALA A N 1
ATOM 2061 C CA . ALA A 1 278 ? -11.472 1.491 35.682 1.00 88.12 278 ALA A CA 1
ATOM 2062 C C . ALA A 1 278 ? -12.621 0.606 36.219 1.00 88.12 278 ALA A C 1
ATOM 2064 O O . ALA A 1 278 ? -13.097 0.839 37.336 1.00 88.12 278 ALA A O 1
ATOM 2065 N N . PRO A 1 279 ? -13.092 -0.407 35.467 1.00 87.12 279 PRO A N 1
ATOM 2066 C CA . PRO A 1 279 ? -14.164 -1.287 35.919 1.00 87.12 279 PRO A CA 1
ATOM 2067 C C . PRO A 1 279 ? -13.806 -2.035 37.204 1.00 87.12 279 PRO A C 1
ATOM 2069 O O . PRO A 1 279 ? -12.646 -2.324 37.477 1.00 87.12 279 PRO A O 1
ATOM 2072 N N . ALA A 1 280 ? -14.823 -2.383 37.996 1.00 86.31 280 ALA A N 1
ATOM 2073 C CA . ALA A 1 280 ? -14.624 -3.179 39.208 1.00 86.31 280 ALA A CA 1
ATOM 2074 C C . ALA A 1 280 ? -14.334 -4.661 38.907 1.00 86.31 280 ALA A C 1
ATOM 2076 O O . ALA A 1 280 ? -13.741 -5.365 39.722 1.00 86.31 280 ALA A O 1
ATOM 2077 N N . ALA A 1 281 ? -14.803 -5.146 37.756 1.00 85.50 281 ALA A N 1
ATOM 2078 C CA . ALA A 1 281 ? -14.571 -6.512 37.323 1.00 85.50 281 ALA A CA 1
ATOM 2079 C C . ALA A 1 281 ? -13.151 -6.646 36.739 1.00 85.50 281 ALA A C 1
ATOM 2081 O O . ALA A 1 281 ? -12.709 -5.747 36.024 1.00 85.50 281 ALA A O 1
ATOM 2082 N N . PRO A 1 282 ? -12.446 -7.755 37.009 1.00 86.62 282 PRO A N 1
ATOM 2083 C CA . PRO A 1 282 ? -11.181 -8.057 36.355 1.00 86.62 282 PRO A CA 1
ATOM 2084 C C . PRO A 1 282 ? -11.354 -8.296 34.861 1.00 86.62 282 PRO A C 1
ATOM 2086 O O . PRO A 1 282 ? -12.341 -8.894 34.422 1.00 86.62 282 PRO A O 1
ATOM 2089 N N . GLY A 1 283 ? -10.353 -7.895 34.088 1.00 85.94 283 GLY A N 1
ATOM 2090 C CA . GLY A 1 283 ? -10.327 -8.113 32.650 1.00 85.94 283 GLY A CA 1
ATOM 2091 C C . GLY A 1 283 ? -9.533 -7.054 31.906 1.00 85.94 283 GLY A C 1
ATOM 2092 O O . GLY A 1 283 ? -9.076 -6.065 32.474 1.00 85.94 283 GLY A O 1
ATOM 2093 N N . THR A 1 284 ? -9.382 -7.268 30.605 1.00 83.44 284 THR A N 1
ATOM 2094 C CA . THR A 1 284 ? -8.807 -6.279 29.695 1.00 83.44 284 THR A CA 1
ATOM 2095 C C . THR A 1 284 ? -9.937 -5.517 29.019 1.00 83.44 284 THR A C 1
ATOM 2097 O O . THR A 1 284 ? -10.843 -6.114 28.433 1.00 83.44 284 THR A O 1
ATOM 2100 N N . TYR A 1 285 ? -9.889 -4.195 29.104 1.00 79.81 285 TYR A N 1
ATOM 2101 C CA . TYR A 1 285 ? -10.924 -3.291 28.624 1.00 79.81 285 TYR A CA 1
ATOM 2102 C C . TYR A 1 285 ? -10.386 -2.387 27.533 1.00 79.81 285 TYR A C 1
ATOM 2104 O O . TYR A 1 285 ? -9.258 -1.920 27.632 1.00 79.81 285 TYR A O 1
ATOM 2112 N N . ARG A 1 286 ? -11.206 -2.123 26.515 1.00 81.75 286 ARG A N 1
ATOM 2113 C CA . ARG A 1 286 ? -10.927 -1.178 25.437 1.00 81.75 286 ARG A CA 1
ATOM 2114 C C . ARG A 1 286 ? -12.169 -0.350 25.148 1.00 81.75 286 ARG A C 1
ATOM 2116 O O . ARG A 1 286 ? -13.245 -0.903 24.909 1.00 81.75 286 ARG A O 1
ATOM 2123 N N . VAL A 1 287 ? -12.000 0.966 25.108 1.00 77.69 287 VAL A N 1
ATOM 2124 C CA . VAL A 1 287 ? -13.049 1.918 24.719 1.00 77.69 287 VAL A CA 1
ATOM 2125 C C . VAL A 1 287 ? -12.539 2.822 23.608 1.00 77.69 287 VAL A C 1
ATOM 2127 O O . VAL A 1 287 ? -11.367 3.179 23.590 1.00 77.69 287 VAL A O 1
ATOM 2130 N N . ILE A 1 288 ? -13.417 3.142 22.662 1.00 80.81 288 ILE A N 1
ATOM 2131 C CA . ILE A 1 288 ? -13.136 3.824 21.403 1.00 80.81 288 ILE A CA 1
ATOM 2132 C C . ILE A 1 288 ? -14.068 5.033 21.274 1.00 80.81 288 ILE A C 1
ATOM 2134 O O . ILE A 1 288 ? -15.280 4.910 21.479 1.00 80.81 288 ILE A O 1
ATOM 2138 N N . TRP A 1 289 ? -13.517 6.172 20.862 1.00 85.12 289 TRP A N 1
ATOM 2139 C CA . TRP A 1 289 ? -14.227 7.422 20.595 1.00 85.12 289 TRP A CA 1
ATOM 2140 C C . TRP A 1 289 ? -14.064 7.857 19.137 1.00 85.12 289 TRP A C 1
ATOM 2142 O O . TRP A 1 289 ? -13.069 7.533 18.486 1.00 85.12 289 TRP A O 1
ATOM 2152 N N . GLN A 1 290 ? -15.045 8.607 18.628 1.00 86.38 290 GLN A N 1
ATOM 2153 C CA . GLN A 1 290 ? -15.037 9.163 17.274 1.00 86.38 290 GLN A CA 1
ATOM 2154 C C . GLN A 1 290 ? -15.608 10.589 17.241 1.00 86.38 290 GLN A C 1
ATOM 2156 O O . GLN A 1 290 ? -16.534 10.922 17.987 1.00 86.38 290 GLN A O 1
ATOM 2161 N N . MET A 1 291 ? -15.031 11.446 16.394 1.00 87.31 291 MET A N 1
ATOM 2162 C CA . MET A 1 291 ? -15.490 12.825 16.212 1.00 87.31 291 MET A CA 1
ATOM 2163 C C . MET A 1 291 ? -16.844 12.866 15.506 1.00 87.31 291 MET A C 1
ATOM 2165 O O . MET A 1 291 ? -17.089 12.079 14.598 1.00 87.31 291 MET A O 1
ATOM 2169 N N . HIS A 1 292 ? -17.702 13.800 15.912 1.00 86.38 292 HIS A N 1
ATOM 2170 C CA . HIS A 1 292 ? -18.999 14.085 15.307 1.00 86.38 292 HIS A CA 1
ATOM 2171 C C . HIS A 1 292 ? -19.127 15.579 15.014 1.00 86.38 292 HIS A C 1
ATOM 2173 O O . HIS A 1 292 ? -18.696 16.414 15.813 1.00 86.38 292 HIS A O 1
ATOM 2179 N N . ASN A 1 293 ? -19.709 15.923 13.865 1.00 83.56 293 ASN A N 1
ATOM 2180 C CA . ASN A 1 293 ? -19.891 17.317 13.457 1.00 83.56 293 ASN A CA 1
ATOM 2181 C C . ASN A 1 293 ? -21.191 17.921 14.004 1.00 83.56 293 ASN A C 1
ATOM 2183 O O . ASN A 1 293 ? -21.960 17.270 14.711 1.00 83.56 293 ASN A O 1
ATOM 2187 N N . ASN A 1 294 ? -21.476 19.164 13.614 1.00 80.88 294 ASN A N 1
ATOM 2188 C CA . ASN A 1 294 ? -22.675 19.904 14.023 1.00 80.88 294 ASN A CA 1
ATOM 2189 C C . ASN A 1 294 ? -24.012 19.266 13.593 1.00 80.88 294 ASN A C 1
ATOM 2191 O O . ASN A 1 294 ? -25.069 19.691 14.055 1.00 80.88 294 ASN A O 1
ATOM 2195 N N . ARG A 1 295 ? -23.979 18.263 12.709 1.00 78.69 295 ARG A N 1
ATOM 2196 C CA . ARG A 1 295 ? -25.136 17.465 12.280 1.00 78.69 295 ARG A CA 1
ATOM 2197 C C . ARG A 1 295 ? -25.189 16.102 12.973 1.00 78.69 295 ARG A C 1
ATOM 2199 O O . ARG A 1 295 ? -26.051 15.296 12.640 1.00 78.69 295 ARG A O 1
ATOM 2206 N N . GLY A 1 296 ? -24.271 15.830 13.900 1.00 75.56 296 GLY A N 1
ATOM 2207 C CA . GLY A 1 296 ? -24.131 14.534 14.556 1.00 75.56 296 GLY A CA 1
ATOM 2208 C C . GLY A 1 296 ? -23.592 13.442 13.630 1.00 75.56 296 GLY A C 1
ATOM 2209 O O . GLY A 1 296 ? -23.807 12.266 13.899 1.00 75.56 296 GLY A O 1
ATOM 2210 N N . VAL A 1 297 ? -22.923 13.798 12.529 1.00 74.81 297 VAL A N 1
ATOM 2211 C CA . VAL A 1 297 ? -22.311 12.822 11.617 1.00 74.81 297 VAL A CA 1
ATOM 2212 C C . VAL A 1 297 ? -20.905 12.498 12.105 1.00 74.81 297 VAL A C 1
ATOM 2214 O O . VAL A 1 297 ? -20.107 13.414 12.298 1.00 74.81 297 VAL A O 1
ATOM 2217 N N . ALA A 1 298 ? -20.613 11.209 12.291 1.00 69.06 298 ALA A N 1
ATOM 2218 C CA . ALA A 1 298 ? -19.296 10.728 12.696 1.00 69.06 298 ALA A CA 1
ATOM 2219 C C . ALA A 1 298 ? -18.264 10.875 11.563 1.00 69.06 298 ALA A C 1
ATOM 2221 O O . ALA A 1 298 ? -18.569 10.567 10.410 1.00 69.06 298 ALA A O 1
ATOM 2222 N N . PHE A 1 299 ? -17.039 11.292 11.883 1.00 69.81 299 PHE A N 1
ATOM 2223 C CA . PHE A 1 299 ? -15.958 11.474 10.914 1.00 69.81 299 PHE A CA 1
ATOM 2224 C C . PHE A 1 299 ? -14.570 11.272 11.539 1.00 69.81 299 PHE A C 1
ATOM 2226 O O . PHE A 1 299 ? -14.420 11.238 12.761 1.00 69.81 299 PHE A O 1
ATOM 2233 N N . GLY A 1 300 ? -13.556 11.162 10.677 1.00 64.56 300 GLY A N 1
ATOM 2234 C CA . GLY A 1 300 ? -12.153 11.048 11.074 1.00 64.56 300 GLY A CA 1
ATOM 2235 C C . GLY A 1 300 ? -11.776 9.729 11.746 1.00 64.56 300 GLY A C 1
ATOM 2236 O O . GLY A 1 300 ? -12.585 8.800 11.866 1.00 64.56 300 GLY A O 1
ATOM 2237 N N . ASP A 1 301 ? -10.519 9.682 12.171 1.00 65.94 301 ASP A N 1
ATOM 2238 C CA . ASP A 1 301 ? -9.911 8.605 12.930 1.00 65.94 301 ASP A CA 1
ATOM 2239 C C . ASP A 1 301 ? -10.633 8.380 14.258 1.00 65.94 301 ASP A C 1
ATOM 2241 O O . ASP A 1 301 ? -11.289 9.256 14.836 1.00 65.94 301 ASP A O 1
ATOM 2245 N N . ARG A 1 302 ? -10.490 7.154 14.752 1.00 80.25 302 ARG A N 1
ATOM 2246 C CA . ARG A 1 302 ? -10.953 6.762 16.075 1.00 80.25 302 ARG A CA 1
ATOM 2247 C C . ARG A 1 302 ? -9.773 6.760 17.025 1.00 80.25 302 ARG A C 1
ATOM 2249 O O . ARG A 1 302 ? -8.708 6.267 16.677 1.00 80.25 302 ARG A O 1
ATOM 2256 N N . VAL A 1 303 ? -9.999 7.246 18.235 1.00 80.62 303 VAL A N 1
ATOM 2257 C CA . VAL A 1 303 ? -9.020 7.193 19.325 1.00 80.62 303 VAL A CA 1
ATOM 2258 C C . VAL A 1 303 ? -9.519 6.236 20.396 1.00 80.62 303 VAL A C 1
ATOM 2260 O O . VAL A 1 303 ? -10.730 6.050 20.539 1.00 80.62 303 VAL A O 1
ATOM 2263 N N . TRP A 1 304 ? -8.619 5.583 21.125 1.00 83.69 304 TRP A N 1
ATOM 2264 C CA . TRP A 1 304 ? -9.008 4.577 22.111 1.00 83.69 304 TRP A CA 1
ATOM 2265 C C . TRP A 1 304 ? -8.092 4.550 23.325 1.00 83.69 304 TRP A C 1
ATOM 2267 O O . TRP A 1 304 ? -7.020 5.153 23.350 1.00 83.69 304 TRP A O 1
ATOM 2277 N N . VAL A 1 305 ? -8.570 3.864 24.357 1.00 84.56 305 VAL A N 1
ATOM 2278 C CA . VAL A 1 305 ? -7.765 3.482 25.512 1.00 84.56 305 VAL A CA 1
ATOM 2279 C C . VAL A 1 305 ? -8.056 2.048 25.906 1.00 84.56 305 VAL A C 1
ATOM 2281 O O . VAL A 1 305 ? -9.216 1.634 26.003 1.00 84.56 305 VAL A O 1
ATOM 2284 N N . GLY A 1 306 ? -6.975 1.320 26.122 1.00 85.62 306 GLY A N 1
ATOM 2285 C CA . GLY A 1 306 ? -6.883 -0.023 26.640 1.00 85.62 306 GLY A CA 1
ATOM 2286 C C . GLY A 1 306 ? -6.339 -0.033 28.058 1.00 85.62 306 GLY A C 1
ATOM 2287 O O . GLY A 1 306 ? -5.333 0.610 28.336 1.00 85.62 306 GLY A O 1
ATOM 2288 N N . ILE A 1 307 ? -6.972 -0.777 28.960 1.00 86.50 307 ILE A N 1
ATOM 2289 C CA . ILE A 1 307 ? -6.465 -1.007 30.320 1.00 86.50 307 ILE A CA 1
ATOM 2290 C C . ILE A 1 307 ? -6.647 -2.472 30.700 1.00 86.50 307 ILE A C 1
ATOM 2292 O O . ILE A 1 307 ? -7.498 -3.167 30.144 1.00 86.50 307 ILE A O 1
ATOM 2296 N N . THR A 1 308 ? -5.899 -2.929 31.695 1.00 88.69 308 THR A N 1
ATOM 2297 C CA . THR A 1 308 ? -6.139 -4.217 32.347 1.00 88.69 308 THR A CA 1
ATOM 2298 C C . THR A 1 308 ? -6.462 -3.993 33.816 1.00 88.69 308 THR A C 1
ATOM 2300 O O . THR A 1 308 ? -5.746 -3.279 34.510 1.00 88.69 308 THR A O 1
ATOM 2303 N N . VAL A 1 309 ? -7.535 -4.617 34.294 1.00 89.19 309 VAL A N 1
ATOM 2304 C CA . VAL A 1 309 ? -7.887 -4.689 35.713 1.00 89.19 309 VAL A CA 1
ATOM 2305 C C . VAL A 1 309 ? -7.500 -6.081 36.215 1.00 89.19 309 VAL A C 1
ATOM 2307 O O . VAL A 1 309 ? -8.011 -7.074 35.682 1.00 89.19 309 VAL A O 1
ATOM 2310 N N . PRO A 1 310 ? -6.581 -6.194 37.192 1.00 88.25 310 PRO A N 1
ATOM 2311 C CA . PRO A 1 310 ? -6.145 -7.484 37.702 1.00 88.25 310 PRO A CA 1
ATOM 2312 C C . PRO A 1 310 ? -7.274 -8.179 38.463 1.00 88.25 310 PRO A C 1
ATOM 2314 O O . PRO A 1 310 ? -8.211 -7.551 38.958 1.00 88.25 310 PRO A O 1
ATOM 2317 N N . ASN A 1 311 ? -7.155 -9.499 38.612 1.00 82.69 311 ASN A N 1
ATOM 2318 C CA . ASN A 1 311 ? -7.961 -10.200 39.605 1.00 82.69 311 ASN A CA 1
ATOM 2319 C C . ASN A 1 311 ? -7.651 -9.630 40.996 1.00 82.69 311 ASN A C 1
ATOM 2321 O O . ASN A 1 311 ? -6.474 -9.370 41.272 1.00 82.69 311 ASN A O 1
ATOM 2325 N N . PRO A 1 312 ? -8.655 -9.476 41.884 1.00 72.69 312 PRO A N 1
ATOM 2326 C CA . PRO A 1 312 ? -8.379 -9.135 43.266 1.00 72.69 312 PRO A CA 1
ATOM 2327 C C . PRO A 1 312 ? -7.378 -10.155 43.789 1.00 72.69 312 PRO A C 1
ATOM 2329 O O . PRO A 1 312 ? -7.552 -11.357 43.556 1.00 72.69 312 PRO A O 1
ATOM 2332 N N . ALA A 1 313 ? -6.327 -9.687 44.459 1.00 64.31 313 ALA A N 1
ATOM 2333 C CA . ALA A 1 313 ? -5.398 -10.592 45.109 1.00 64.31 313 ALA A CA 1
ATOM 2334 C C . ALA A 1 313 ? -6.216 -11.553 45.976 1.00 64.31 313 ALA A C 1
ATOM 2336 O O . ALA A 1 313 ? -6.991 -11.109 46.830 1.00 64.31 313 ALA A O 1
ATOM 2337 N N . THR A 1 314 ? -6.088 -12.860 45.729 1.00 58.09 314 THR A N 1
ATOM 2338 C CA . THR A 1 314 ? -6.683 -13.858 46.611 1.00 58.09 314 THR A CA 1
ATOM 2339 C C . THR A 1 314 ? -6.171 -13.523 48.006 1.00 58.09 314 THR A C 1
ATOM 2341 O O . THR A 1 314 ? -4.945 -13.473 48.173 1.00 58.09 314 THR A O 1
ATOM 2344 N N . PRO A 1 315 ? -7.045 -13.230 48.991 1.00 60.25 315 PRO A N 1
ATOM 2345 C CA . PRO A 1 315 ? -6.560 -12.998 50.337 1.00 60.25 315 PRO A CA 1
ATOM 2346 C C . PRO A 1 315 ? -5.691 -14.204 50.698 1.00 60.25 315 PRO A C 1
ATOM 2348 O O . PRO A 1 315 ? -6.071 -15.334 50.351 1.00 60.25 315 PRO A O 1
ATOM 2351 N N . PRO A 1 316 ? -4.510 -13.996 51.313 1.00 63.28 316 PRO A N 1
ATOM 2352 C CA . PRO A 1 316 ? -3.702 -15.116 51.766 1.00 63.28 316 PRO A CA 1
ATOM 2353 C C . PRO A 1 316 ? -4.634 -16.062 52.526 1.00 63.28 316 PRO A C 1
ATOM 2355 O O . PRO A 1 316 ? -5.503 -15.563 53.256 1.00 63.28 316 PRO A O 1
ATOM 2358 N N . PRO A 1 317 ? -4.538 -17.390 52.306 1.00 57.75 317 PRO A N 1
ATOM 2359 C CA . PRO A 1 317 ? -5.416 -18.330 52.981 1.00 57.75 317 PRO A CA 1
ATOM 2360 C C . PRO A 1 317 ? -5.406 -17.956 54.453 1.00 57.75 317 PRO A C 1
ATOM 2362 O O . PRO A 1 317 ? -4.328 -17.845 55.036 1.00 57.75 317 PRO A O 1
ATOM 2365 N N . SER A 1 318 ? -6.588 -17.667 55.007 1.00 61.09 318 SER A N 1
ATOM 2366 C CA . SER A 1 318 ? -6.747 -17.404 56.431 1.00 61.09 318 SER A CA 1
ATOM 2367 C C . SER A 1 318 ? -6.114 -18.581 57.159 1.00 61.09 318 SER A C 1
ATOM 2369 O O . SER A 1 318 ? -6.664 -19.683 57.209 1.00 61.09 318 SER A O 1
ATOM 2371 N N . SER A 1 319 ? -4.887 -18.391 57.624 1.00 57.38 319 SER A N 1
ATOM 2372 C CA . SER A 1 319 ? -4.134 -19.402 58.328 1.00 57.38 319 SER A CA 1
ATOM 2373 C C . SER A 1 319 ? -4.703 -19.469 59.733 1.00 57.38 319 SER A C 1
ATOM 2375 O O . SER A 1 319 ? -4.240 -18.802 60.650 1.00 57.38 319 SER A O 1
ATOM 2377 N N . ALA A 1 320 ? -5.758 -20.265 59.887 1.00 57.03 320 ALA A N 1
ATOM 2378 C CA . ALA A 1 320 ? -5.709 -21.494 60.671 1.00 57.03 320 ALA A CA 1
ATOM 2379 C C . ALA A 1 320 ? -7.135 -21.980 60.957 1.00 57.03 320 ALA A C 1
ATOM 2381 O O . ALA A 1 320 ? -7.842 -21.411 61.789 1.00 57.03 320 ALA A O 1
ATOM 2382 N N . ILE A 1 321 ? -7.518 -23.121 60.380 1.00 60.72 321 ILE A N 1
ATOM 2383 C CA . ILE A 1 321 ? -8.385 -24.027 61.135 1.00 60.72 321 ILE A CA 1
ATOM 2384 C C . ILE A 1 321 ? -7.504 -24.532 62.283 1.00 60.72 321 ILE A C 1
ATOM 2386 O O . ILE A 1 321 ? -6.618 -25.360 62.079 1.00 60.72 321 ILE A O 1
ATOM 2390 N N . GLN A 1 322 ? -7.654 -23.940 63.468 1.00 64.12 322 GLN A N 1
ATOM 2391 C CA . GLN A 1 322 ? -6.990 -24.437 64.666 1.00 64.12 322 GLN A CA 1
ATOM 2392 C C . GLN A 1 322 ? -7.806 -25.597 65.207 1.00 64.12 322 GLN A C 1
ATOM 2394 O O . GLN A 1 322 ? -8.830 -25.378 65.846 1.00 64.12 322 GLN A O 1
ATOM 2399 N N . PHE A 1 323 ? -7.321 -26.812 64.986 1.00 67.94 323 PHE A N 1
ATOM 2400 C CA . PHE A 1 323 ? -7.836 -27.957 65.711 1.00 67.94 323 PHE A CA 1
ATOM 2401 C C . PHE A 1 323 ? -7.282 -27.936 67.132 1.00 67.94 323 PHE A C 1
ATOM 2403 O O . PHE A 1 323 ? -6.066 -27.871 67.337 1.00 67.94 323 PHE A O 1
ATOM 2410 N N . LYS A 1 324 ? -8.169 -27.975 68.120 1.00 69.56 324 LYS A N 1
ATOM 2411 C CA . LYS A 1 324 ? -7.803 -28.102 69.528 1.00 69.56 324 LYS A CA 1
ATOM 2412 C C . LYS A 1 324 ? -8.395 -29.392 70.058 1.00 69.56 324 LYS A C 1
ATOM 2414 O O . LYS A 1 324 ? -9.591 -29.650 69.946 1.00 69.56 324 LYS A O 1
ATOM 2419 N N . LEU A 1 325 ? -7.542 -30.192 70.683 1.00 76.81 325 LEU A N 1
ATOM 2420 C CA . LEU A 1 325 ? -8.028 -31.214 71.593 1.00 76.81 325 LEU A CA 1
ATOM 2421 C C . LEU A 1 325 ? -8.477 -30.531 72.883 1.00 76.81 325 LEU A C 1
ATOM 2423 O O . LEU A 1 325 ? -7.884 -29.540 73.316 1.00 76.81 325 LEU A O 1
ATOM 2427 N N . ASP A 1 326 ? -9.517 -31.074 73.506 1.00 80.44 326 ASP A N 1
ATOM 2428 C CA . ASP A 1 326 ? -10.017 -30.599 74.799 1.00 80.44 326 ASP A CA 1
ATOM 2429 C C . ASP A 1 326 ? -8.955 -30.676 75.914 1.00 80.44 326 ASP A C 1
ATOM 2431 O O . ASP A 1 326 ? -9.087 -30.005 76.938 1.00 80.44 326 ASP A O 1
ATOM 2435 N N . ARG A 1 327 ? -7.887 -31.466 75.718 1.00 80.12 327 ARG A N 1
ATOM 2436 C CA . ARG A 1 327 ? -6.778 -31.629 76.665 1.00 80.12 327 ARG A CA 1
ATOM 2437 C C . ARG A 1 327 ? -5.452 -32.030 75.983 1.00 80.12 327 ARG A C 1
ATOM 2439 O O . ARG A 1 327 ? -5.483 -32.711 74.961 1.00 80.12 327 ARG A O 1
ATOM 2446 N N . PRO A 1 328 ? -4.283 -31.679 76.562 1.00 75.62 328 PRO A N 1
ATOM 2447 C CA . PRO A 1 328 ? -2.967 -31.930 75.955 1.00 75.62 328 PRO A CA 1
ATOM 2448 C C . PRO A 1 328 ? -2.340 -33.307 76.257 1.00 75.62 328 PRO A C 1
ATOM 2450 O O . PRO A 1 328 ? -1.360 -33.665 75.617 1.00 75.62 328 PRO A O 1
ATOM 2453 N N . ASN A 1 329 ? -2.868 -34.080 77.214 1.00 79.81 329 ASN A N 1
ATOM 2454 C CA . ASN A 1 329 ? -2.357 -35.411 77.574 1.00 79.81 329 ASN A CA 1
ATOM 2455 C C . ASN A 1 329 ? -3.492 -36.443 77.518 1.00 79.81 329 ASN A C 1
ATOM 2457 O O . ASN A 1 329 ? -4.474 -36.306 78.248 1.00 79.81 329 ASN A O 1
ATOM 2461 N N . ILE A 1 330 ? -3.342 -37.474 76.682 1.00 78.75 330 ILE A N 1
ATOM 2462 C CA . ILE A 1 330 ? -4.340 -38.529 76.443 1.00 78.75 330 ILE A CA 1
ATOM 2463 C C . ILE A 1 330 ? -3.690 -39.883 76.722 1.00 78.75 330 ILE A C 1
ATOM 2465 O O . ILE A 1 330 ? -2.589 -40.148 76.238 1.00 78.75 330 ILE A O 1
ATOM 2469 N N . ARG A 1 331 ? -4.350 -40.740 77.507 1.00 85.19 331 ARG A N 1
ATOM 2470 C CA . ARG A 1 331 ? -3.882 -42.103 77.793 1.00 85.19 331 ARG A CA 1
ATOM 2471 C C . ARG A 1 331 ? -4.691 -43.119 76.988 1.00 85.19 331 ARG A C 1
ATOM 2473 O O . ARG A 1 331 ? -5.803 -42.844 76.545 1.00 85.19 331 ARG A O 1
ATOM 2480 N N . ALA A 1 332 ? -4.129 -44.309 76.785 1.00 76.06 332 ALA A N 1
ATOM 2481 C CA . ALA A 1 332 ? -4.822 -45.380 76.077 1.00 76.06 332 ALA A CA 1
ATOM 2482 C C . ALA A 1 332 ? -6.127 -45.755 76.809 1.00 76.06 332 ALA A C 1
ATOM 2484 O O . ALA A 1 332 ? -6.087 -46.130 77.979 1.00 76.06 332 ALA A O 1
ATOM 2485 N N . GLY A 1 333 ? -7.263 -45.642 76.112 1.00 81.06 333 GLY A N 1
ATOM 2486 C CA . GLY A 1 333 ? -8.607 -45.888 76.652 1.00 81.06 333 GLY A CA 1
ATOM 2487 C C . GLY A 1 333 ? -9.438 -44.629 76.941 1.00 81.06 333 GLY A C 1
ATOM 2488 O O . GLY A 1 333 ? -10.637 -44.754 77.180 1.00 81.06 333 GLY A O 1
ATOM 2489 N N . ASP A 1 334 ? -8.850 -43.429 76.874 1.00 81.38 334 ASP A N 1
ATOM 2490 C CA . ASP A 1 334 ? -9.578 -42.173 77.092 1.00 81.38 334 ASP A CA 1
ATOM 2491 C C . ASP A 1 334 ? -10.387 -41.739 75.856 1.00 81.38 334 ASP A C 1
ATOM 2493 O O . ASP A 1 334 ? -9.919 -41.817 74.719 1.00 81.38 334 ASP A O 1
ATOM 2497 N N . CYS A 1 335 ? -11.583 -41.187 76.083 1.00 76.25 335 CYS A N 1
ATOM 2498 C CA . CYS A 1 335 ? -12.343 -40.471 75.056 1.00 76.25 335 CYS A CA 1
ATOM 2499 C C . CYS A 1 335 ? -11.939 -38.986 75.028 1.00 76.25 335 CYS A C 1
ATOM 2501 O O . CYS A 1 335 ? -11.937 -38.319 76.064 1.00 76.25 335 CYS A O 1
ATOM 2503 N N . THR A 1 336 ? -11.655 -38.451 73.839 1.00 79.88 336 THR A N 1
ATOM 2504 C CA . THR A 1 336 ? -11.390 -37.020 73.598 1.00 79.88 336 THR A CA 1
ATOM 2505 C C . THR A 1 336 ? -12.261 -36.512 72.450 1.00 79.88 336 THR A C 1
ATOM 2507 O O . THR A 1 336 ? -12.754 -37.294 71.638 1.00 79.88 336 THR A O 1
ATOM 2510 N N . THR A 1 337 ? -12.479 -35.198 72.399 1.00 74.62 337 THR A N 1
ATOM 2511 C CA . THR A 1 337 ? -13.239 -34.543 71.329 1.00 74.62 337 THR A CA 1
ATOM 2512 C C . THR A 1 337 ? -12.311 -33.644 70.526 1.00 74.62 337 THR A C 1
ATOM 2514 O O . THR A 1 337 ? -11.662 -32.763 71.087 1.00 74.62 337 THR A O 1
ATOM 2517 N N . PHE A 1 338 ? -12.285 -33.850 69.213 1.00 72.69 338 PHE A N 1
ATOM 2518 C CA . PHE A 1 338 ? -11.598 -32.977 68.269 1.00 72.69 338 PHE A CA 1
ATOM 2519 C C . PHE A 1 338 ? -12.538 -31.828 67.897 1.00 72.69 338 PHE A C 1
ATOM 2521 O O . PHE A 1 338 ? -13.682 -32.080 67.511 1.00 72.69 338 PHE A O 1
ATOM 2528 N N . ARG A 1 339 ? -12.094 -30.583 68.065 1.00 61.09 339 ARG A N 1
ATOM 2529 C CA . ARG A 1 339 ? -12.839 -29.392 67.645 1.00 61.09 339 ARG A CA 1
ATOM 2530 C C . ARG A 1 339 ? -11.952 -28.498 66.806 1.00 61.09 339 ARG A C 1
ATOM 2532 O O . ARG A 1 339 ? -10.758 -28.381 67.156 1.00 61.09 339 ARG A O 1
#

Sequence (339 aa):
MTPGREAQVDFSQIYYVSEGAVLAAAGSNIGPIGALSDVAAYRVAVQQSSIYADRLQDELVATGLMDAANLFTYDEADHAVRDLKAGRVDLVVLDLLPAEKFASQGGVTLVGQGFSRQRYAVAVPKGATELQTQINLALSKVQNQGAIANLVEEYLALATAEILPMPSPTPLPPASPPAATPTVAPSPTPGCIDSMAFVNDLSYDDYDMTAPPLLEPGQTFRKGWRVLNNGACTWGGAYTLSYAQGNAPWPAMSGQSVTVQSNVAPGATYDFYFDLVAPAAPGTYRVIWQMHNNRGVAFGDRVWVGITVPNPATPPPSSAIQFKLDRPNIRAGDCTTFR

pLDDT: mean 77.72, std 16.87, range [27.28, 98.56]

Secondary structure (DSSP, 8-state):
--HHHHTTEEE----EEEEEEEEEETT--PPP--SGGGGGGS-EEEETTSHHHHHIIIIIITTTSS-GGGEEEESSHHHHHHHHHTTS-SEEEEEHHHHHHHHHTSSEEEEEEEEEEEEE--EEETT-HHHHHHHHHHHHHHHHTTHHHHHHHHHH---TTTSPPPPPPPPPPPPPPPPPPPP--PPPPPP----EEEEEESS---TTTTSPPB--TT-EEEEEEEEEE-SSSPB-TT-EEEEEEEPSS-TTTS---EE--S-B-TT-EEEEEEEEE--SS-EEEEEEEEEE-TT--EEEEEEEEEEEEPPPPPPPP-------BS-S---TT----B-